Protein AF-A0A933VLS9-F1 (afdb_monomer)

Sequence (208 aa):
MKKFYLNIAGAVLLFAALLNIYAQSGTEGFKVLLWYCDFSAILGATGIFLRRNYIINAVLFTAIPVTIPWIFDFIVVLFGGDSLGFSKWVFGEKNMLIVFSTIFLHSILIPIAFYGTYVLGFSKKSFLFAIIIYGVFLMPITYSLTDRNMNTNCLFNTCGLLQGRTESPLVYLLHYYSRYFLLFCTSFFGVMVLFNYIFKRNLFRGAP

Mean predicted aligned error: 4.69 Å

Foldseek 3Di:
DLLVVLLVLLVLLLVLLVLLCVLCCVPCNPLSCLFLLSVLSPQLSVCSVVLPLLSLLLSQLLLVVQLVLVLVQVVCVVVPHDGLQQCNVLVVDPPVSNVVSVNSSSVSSNVSSLSSCLSSFHDPCSLVVNCCPVVVPSLVVSVVPDDVVVCRVVQQHHGGPRGDDDDDRVVSNVVVSVVSNVSSVVSSVVSVVVCCVPVVDPSPVDDD

Radius of gyration: 17.16 Å; Cα contacts (8 Å, |Δi|>4): 237; chains: 1; bounding box: 42×33×51 Å

pLDDT: mean 90.52, std 10.78, range [37.09, 98.69]

Secondary structure (DSSP, 8-state):
-HHHHHHHHHHHHHHHHHHHHHHHHHHHGGGGGGSHHHHHHHHHHHHHHTT-HHHHHHHHHHHHHHHHHHHHHHHHHHTTPPP-SSSHHHHT-S-HHHHHHHHHHHHHHHHHHHHHHHHH---THHHHHHIIIIIIIIHHHHHHHS-TTT-GGG-SS--GGGTT----HHHHHHHHHHHHHHHHHHHHHHHHHHHHHHH---TTTT--

Structure (mmCIF, N/CA/C/O backbone):
data_AF-A0A933VLS9-F1
#
_entry.id   AF-A0A933VLS9-F1
#
loop_
_atom_site.group_PDB
_atom_site.id
_atom_site.type_symbol
_atom_site.label_atom_id
_atom_site.label_alt_id
_atom_site.label_comp_id
_atom_site.label_asym_id
_atom_site.label_entity_id
_atom_site.label_seq_id
_atom_site.pdbx_PDB_ins_code
_atom_site.Cartn_x
_atom_site.Cartn_y
_atom_site.Cartn_z
_atom_site.occupancy
_atom_site.B_iso_or_equiv
_atom_site.auth_seq_id
_atom_site.auth_comp_id
_atom_site.auth_asym_id
_atom_site.auth_atom_id
_atom_site.pdbx_PDB_model_num
ATOM 1 N N . MET A 1 1 ? -20.862 -12.402 14.632 1.00 76.19 1 MET A N 1
ATOM 2 C CA . MET A 1 1 ? -20.837 -12.186 13.164 1.00 76.19 1 MET A CA 1
ATOM 3 C C . MET A 1 1 ? -19.753 -11.209 12.696 1.00 76.19 1 MET A C 1
ATOM 5 O O . MET A 1 1 ? -18.849 -11.654 12.010 1.00 76.19 1 MET A O 1
ATOM 9 N N . LYS A 1 2 ? -19.736 -9.923 13.093 1.00 84.62 2 LYS A N 1
ATOM 10 C CA . LYS A 1 2 ? -18.737 -8.939 12.587 1.00 84.62 2 LYS A CA 1
ATOM 11 C C . LYS A 1 2 ? -17.258 -9.352 12.751 1.00 84.62 2 LYS A C 1
ATOM 13 O O . LYS A 1 2 ? -16.463 -9.155 11.843 1.00 84.62 2 LYS A O 1
ATOM 18 N N . LYS A 1 3 ? -16.893 -9.977 13.880 1.00 89.38 3 LYS A N 1
ATOM 19 C CA . LYS A 1 3 ? -15.525 -10.484 14.126 1.00 89.38 3 LYS A CA 1
ATOM 20 C C . LYS A 1 3 ? -15.106 -11.598 13.153 1.00 89.38 3 LYS A C 1
ATOM 22 O O . LYS A 1 3 ? -13.941 -11.663 12.782 1.00 89.38 3 LYS A O 1
ATOM 27 N N . PHE A 1 4 ? -16.050 -12.451 12.757 1.00 94.75 4 PHE A N 1
ATOM 28 C CA . PHE A 1 4 ? -15.808 -13.550 11.823 1.00 94.75 4 PHE A CA 1
ATOM 29 C C . PHE A 1 4 ? -15.510 -13.010 10.420 1.00 94.75 4 PHE A C 1
ATOM 31 O O . PHE A 1 4 ? -14.459 -13.311 9.867 1.00 94.75 4 PHE A O 1
ATOM 38 N N . TYR A 1 5 ? -16.351 -12.104 9.911 1.00 96.75 5 TYR A N 1
ATOM 39 C CA . TYR A 1 5 ? -16.124 -11.454 8.615 1.00 96.75 5 TYR A CA 1
ATOM 40 C C . TYR A 1 5 ? -14.833 -10.634 8.570 1.00 96.75 5 TYR A C 1
ATOM 42 O O . TYR A 1 5 ? -14.133 -10.666 7.566 1.00 96.75 5 TYR A O 1
ATOM 50 N N . LEU A 1 6 ? -14.465 -9.956 9.665 1.00 95.69 6 LEU A N 1
ATOM 51 C CA . LEU A 1 6 ? -13.158 -9.301 9.749 1.00 95.69 6 LEU A CA 1
ATOM 52 C C . LEU A 1 6 ? -12.002 -10.299 9.630 1.00 95.69 6 LEU A C 1
ATOM 54 O O . LEU A 1 6 ? -11.032 -10.003 8.950 1.00 95.69 6 LEU A O 1
ATOM 58 N N . ASN A 1 7 ? -12.082 -11.470 10.266 1.00 97.31 7 ASN A N 1
ATOM 59 C CA . ASN A 1 7 ? -11.027 -12.479 10.133 1.00 97.31 7 ASN A CA 1
ATOM 60 C C . ASN A 1 7 ? -10.909 -13.003 8.706 1.00 97.31 7 ASN A C 1
ATOM 62 O O . ASN A 1 7 ? -9.792 -13.128 8.218 1.00 97.31 7 ASN A O 1
ATOM 66 N N . ILE A 1 8 ? -12.038 -13.249 8.036 1.00 98.31 8 ILE A N 1
ATOM 67 C CA . ILE A 1 8 ? -12.033 -13.632 6.621 1.00 98.31 8 ILE A CA 1
ATOM 68 C C . ILE A 1 8 ? -11.386 -12.526 5.788 1.00 98.31 8 ILE A C 1
ATOM 70 O O . ILE A 1 8 ? -10.475 -12.808 5.023 1.00 98.31 8 ILE A O 1
ATOM 74 N N . ALA A 1 9 ? -11.785 -11.267 5.976 1.00 98.25 9 ALA A N 1
ATOM 75 C CA . ALA A 1 9 ? -11.214 -10.146 5.235 1.00 98.25 9 ALA A CA 1
ATOM 76 C C . ALA A 1 9 ? -9.694 -10.016 5.456 1.00 98.25 9 ALA A C 1
ATOM 78 O O . ALA A 1 9 ? -8.945 -9.843 4.501 1.00 98.25 9 ALA A O 1
ATOM 79 N N . GLY A 1 10 ? -9.222 -10.169 6.698 1.00 98.38 10 GLY A N 1
ATOM 80 C CA . GLY A 1 10 ? -7.790 -10.187 7.009 1.00 98.38 10 GLY A CA 1
ATOM 81 C C . GLY A 1 10 ? -7.051 -11.354 6.349 1.00 98.38 10 GLY A C 1
ATOM 82 O O . GLY A 1 10 ? -5.974 -11.154 5.797 1.00 98.38 10 GLY A O 1
ATOM 83 N N . ALA A 1 11 ? -7.643 -12.551 6.350 1.00 98.62 11 ALA A N 1
ATOM 84 C CA . ALA A 1 11 ? -7.066 -13.732 5.711 1.00 98.62 11 ALA A CA 1
ATOM 85 C C . ALA A 1 11 ? -7.000 -13.593 4.185 1.00 98.62 11 ALA A C 1
ATOM 87 O O . ALA A 1 11 ? -5.974 -13.908 3.596 1.00 98.62 11 ALA A O 1
ATOM 88 N N . VAL A 1 12 ? -8.055 -13.068 3.556 1.00 98.69 12 VAL A N 1
ATOM 89 C CA . VAL A 1 12 ? -8.095 -12.803 2.111 1.00 98.69 12 VAL A CA 1
ATOM 90 C C . VAL A 1 12 ? -7.045 -11.762 1.725 1.00 98.69 12 VAL A C 1
ATOM 92 O O . VAL A 1 12 ? -6.325 -11.958 0.750 1.00 98.69 12 VAL A O 1
ATOM 95 N N . LEU A 1 13 ? -6.906 -10.688 2.509 1.00 98.62 13 LEU A N 1
ATOM 96 C CA . LEU A 1 13 ? -5.899 -9.660 2.254 1.00 98.62 13 LEU A CA 1
ATOM 97 C C . LEU A 1 13 ? -4.469 -10.196 2.412 1.00 98.62 13 LEU A C 1
ATOM 99 O O . LEU A 1 13 ? -3.619 -9.919 1.569 1.00 98.62 13 LEU A O 1
ATOM 103 N N . LEU A 1 14 ? -4.212 -10.996 3.454 1.00 98.69 14 LEU A N 1
ATOM 104 C CA . LEU A 1 14 ? -2.914 -11.645 3.646 1.00 98.69 14 LEU A CA 1
ATOM 105 C C . LEU A 1 14 ? -2.611 -12.623 2.510 1.00 98.69 14 LEU A C 1
ATOM 107 O O . LEU A 1 14 ? -1.506 -12.616 1.979 1.00 98.69 14 LEU A O 1
ATOM 111 N N . PHE A 1 15 ? -3.591 -13.437 2.115 1.00 98.62 15 PHE A N 1
ATOM 112 C CA . PHE A 1 15 ? -3.448 -14.371 1.004 1.00 98.62 15 PHE A CA 1
ATOM 113 C C . PHE A 1 15 ? -3.115 -13.646 -0.301 1.00 98.62 15 PHE A C 1
ATOM 115 O O . PHE A 1 15 ? -2.187 -14.054 -0.988 1.00 98.62 15 PHE A O 1
ATOM 122 N N . ALA A 1 16 ? -3.807 -12.549 -0.618 1.00 98.56 16 ALA A N 1
ATOM 123 C CA . ALA A 1 16 ? -3.520 -11.764 -1.816 1.00 98.56 16 ALA A CA 1
ATOM 124 C C . ALA A 1 16 ? -2.093 -11.201 -1.818 1.00 98.56 16 ALA A C 1
ATOM 126 O O . ALA A 1 16 ? -1.417 -11.275 -2.841 1.00 98.56 16 ALA A O 1
ATOM 127 N N . ALA A 1 17 ? -1.621 -10.690 -0.674 1.00 98.19 17 ALA A N 1
ATOM 128 C CA . ALA A 1 17 ? -0.251 -10.204 -0.540 1.00 98.19 17 ALA A CA 1
ATOM 129 C C . ALA A 1 17 ? 0.763 -11.335 -0.751 1.00 98.19 17 ALA A C 1
ATOM 131 O O . ALA A 1 17 ? 1.660 -11.220 -1.577 1.00 98.19 17 ALA A O 1
ATOM 132 N N . LEU A 1 18 ? 0.594 -12.460 -0.049 1.00 98.06 18 LEU A N 1
ATOM 133 C CA . LEU A 1 18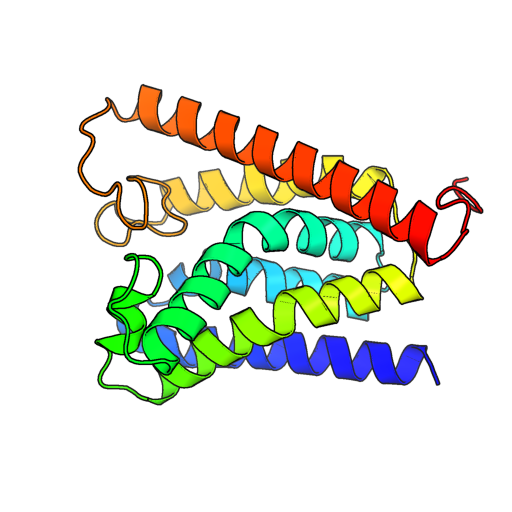 ? 1.500 -13.605 -0.160 1.00 98.06 18 LEU A CA 1
ATOM 134 C C . LEU A 1 18 ? 1.504 -14.205 -1.568 1.00 98.06 18 LEU A C 1
ATOM 136 O O . LEU A 1 18 ? 2.565 -14.577 -2.060 1.00 98.06 18 LEU A O 1
ATOM 140 N N . LEU A 1 19 ? 0.345 -14.266 -2.227 1.00 98.00 19 LEU A N 1
ATOM 141 C CA . LEU A 1 19 ? 0.231 -14.722 -3.608 1.00 98.00 19 LEU A CA 1
ATOM 142 C C . LEU A 1 19 ? 0.991 -13.796 -4.561 1.00 98.00 19 LEU A C 1
ATOM 144 O O . LEU A 1 19 ? 1.717 -14.287 -5.420 1.00 98.00 19 LEU A O 1
ATOM 148 N N . ASN A 1 20 ? 0.852 -12.477 -4.398 1.00 97.31 20 ASN A N 1
ATOM 149 C CA . ASN A 1 20 ? 1.545 -11.507 -5.241 1.00 97.31 20 ASN A CA 1
ATOM 150 C C . ASN A 1 20 ? 3.063 -11.528 -5.022 1.00 97.31 20 ASN A C 1
ATOM 152 O O . ASN A 1 20 ? 3.822 -11.586 -5.988 1.00 97.31 20 ASN A O 1
ATOM 156 N N . ILE A 1 21 ? 3.502 -11.595 -3.763 1.00 96.75 21 ILE A N 1
ATOM 157 C CA . ILE A 1 21 ? 4.915 -11.761 -3.404 1.00 96.75 21 ILE A CA 1
ATOM 158 C C . ILE A 1 21 ? 5.474 -13.048 -4.003 1.00 96.75 21 ILE A C 1
ATOM 160 O O . ILE A 1 21 ? 6.542 -13.026 -4.605 1.00 96.75 21 ILE A O 1
ATOM 164 N N . TYR A 1 22 ? 4.754 -14.163 -3.878 1.00 96.56 22 TYR A N 1
ATOM 165 C CA . TYR A 1 22 ? 5.171 -15.433 -4.458 1.00 96.56 22 TYR A CA 1
ATOM 166 C C . TYR A 1 22 ? 5.304 -15.337 -5.981 1.00 96.56 22 TYR A C 1
ATOM 168 O O . TYR A 1 22 ? 6.353 -15.690 -6.520 1.00 96.56 22 TYR A O 1
ATOM 176 N N . ALA A 1 23 ? 4.288 -14.799 -6.661 1.00 96.19 23 ALA A N 1
ATOM 177 C 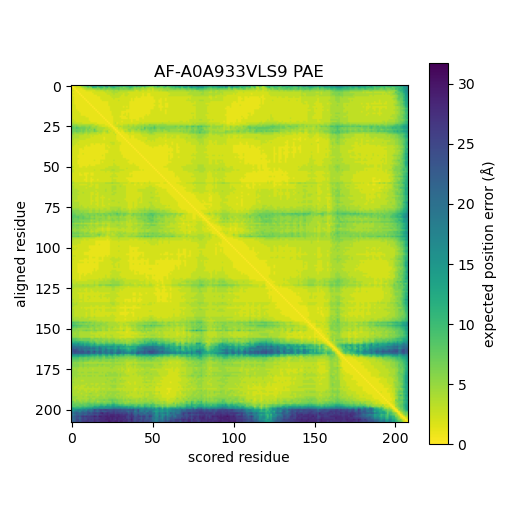CA . ALA A 1 23 ? 4.261 -14.681 -8.115 1.00 96.19 23 ALA A CA 1
ATOM 178 C C . ALA A 1 23 ? 5.425 -13.838 -8.661 1.00 96.19 23 ALA A C 1
ATOM 180 O O . ALA A 1 23 ? 5.990 -14.181 -9.697 1.00 96.19 23 ALA A O 1
ATOM 181 N N . GLN A 1 24 ? 5.802 -12.772 -7.951 1.00 93.94 24 GLN A N 1
ATOM 182 C CA . GLN A 1 24 ? 6.867 -11.850 -8.360 1.00 93.94 24 GLN A CA 1
ATOM 183 C C . GLN A 1 24 ? 8.249 -12.188 -7.776 1.00 93.94 24 GLN A C 1
ATOM 185 O O . GLN A 1 24 ? 9.259 -11.630 -8.199 1.00 93.94 24 GLN A O 1
ATOM 190 N N . SER A 1 25 ? 8.340 -13.127 -6.829 1.00 92.12 25 SER A N 1
ATOM 191 C CA . SER A 1 25 ? 9.610 -13.474 -6.170 1.00 92.12 25 SER A CA 1
ATOM 192 C C . SER A 1 25 ? 10.677 -14.005 -7.133 1.00 92.12 25 SER A C 1
ATOM 194 O O . SER A 1 25 ? 11.866 -13.817 -6.886 1.00 92.12 25 SER A O 1
ATOM 196 N N . GLY A 1 26 ? 10.270 -14.631 -8.242 1.00 88.12 26 GLY A N 1
ATOM 197 C CA . GLY A 1 26 ? 11.190 -15.136 -9.264 1.00 88.12 26 GLY A CA 1
ATOM 198 C C . GLY A 1 26 ? 11.883 -14.043 -10.084 1.00 88.12 26 GLY A C 1
ATOM 199 O O . GLY A 1 26 ? 12.962 -14.291 -10.615 1.00 88.12 26 GLY A O 1
ATOM 200 N N . THR A 1 27 ? 11.293 -12.847 -10.179 1.00 86.50 27 THR A N 1
ATOM 201 C CA . THR A 1 27 ? 11.828 -11.718 -10.960 1.00 86.50 27 THR A CA 1
ATOM 202 C C . THR A 1 27 ? 12.448 -10.645 -10.067 1.00 86.50 27 THR A C 1
ATOM 204 O O . THR A 1 27 ? 13.538 -10.158 -10.347 1.00 86.50 27 THR A O 1
ATOM 207 N N . GLU A 1 28 ? 11.786 -10.316 -8.959 1.00 86.12 28 GLU A N 1
ATOM 208 C CA . GLU A 1 28 ? 12.117 -9.181 -8.084 1.00 86.12 28 GLU A CA 1
ATOM 209 C C . GLU A 1 28 ? 12.735 -9.620 -6.736 1.00 86.12 28 GLU A C 1
ATOM 211 O O . GLU A 1 28 ? 13.194 -8.801 -5.930 1.00 86.12 28 GLU A O 1
ATOM 216 N N . GLY A 1 29 ? 12.759 -10.927 -6.452 1.00 89.94 29 GLY A N 1
ATOM 217 C CA . GLY A 1 29 ? 13.287 -11.479 -5.206 1.00 89.94 29 GLY A CA 1
ATOM 218 C C . GLY A 1 29 ? 12.531 -10.988 -3.967 1.00 89.94 29 GLY A C 1
ATOM 219 O O . GLY A 1 29 ? 11.316 -10.795 -3.972 1.00 89.94 29 GLY A O 1
ATOM 220 N N . PHE A 1 30 ? 13.261 -10.762 -2.871 1.00 90.12 30 PHE A N 1
ATOM 221 C CA . PHE A 1 30 ? 12.671 -10.277 -1.617 1.00 90.12 30 PHE A CA 1
ATOM 222 C C . PHE A 1 30 ? 12.218 -8.809 -1.684 1.00 90.12 30 PHE A C 1
ATOM 224 O O . PHE A 1 30 ? 11.476 -8.360 -0.809 1.00 90.12 30 PHE A O 1
ATOM 231 N N . LYS A 1 31 ? 12.650 -8.049 -2.702 1.00 93.12 31 LYS A N 1
ATOM 232 C CA . LYS A 1 31 ? 12.374 -6.609 -2.814 1.00 93.12 31 LYS A CA 1
ATOM 233 C C . LYS A 1 31 ? 10.887 -6.321 -3.050 1.00 93.12 31 LYS A C 1
ATOM 235 O O . LYS A 1 31 ? 10.439 -5.227 -2.718 1.00 93.12 31 LYS A O 1
ATOM 240 N N . VAL A 1 32 ? 10.101 -7.310 -3.495 1.00 92.56 32 VAL A N 1
ATOM 241 C CA . VAL A 1 32 ? 8.627 -7.219 -3.587 1.00 92.56 32 VAL A CA 1
ATOM 242 C C . VAL A 1 32 ? 7.992 -6.864 -2.241 1.00 92.56 32 VAL A C 1
ATOM 244 O O . VAL A 1 32 ? 7.011 -6.136 -2.191 1.00 92.56 32 VAL A O 1
ATOM 247 N N . LEU A 1 33 ? 8.586 -7.282 -1.118 1.00 95.00 33 LEU A N 1
ATOM 248 C CA . LEU A 1 33 ? 8.090 -6.921 0.218 1.00 95.00 33 LEU A CA 1
ATOM 249 C C . LEU A 1 33 ? 8.146 -5.414 0.505 1.00 95.00 33 LEU A C 1
ATOM 251 O O . LEU A 1 33 ? 7.446 -4.932 1.394 1.00 95.00 33 LEU A O 1
ATOM 255 N N . LEU A 1 34 ? 8.993 -4.678 -0.219 1.00 96.25 34 LEU A N 1
ATOM 256 C CA . LEU A 1 34 ? 9.143 -3.228 -0.098 1.00 96.25 34 LEU A CA 1
ATOM 257 C C . LEU A 1 34 ? 8.161 -2.471 -0.998 1.00 96.25 34 LEU A C 1
ATOM 259 O O . LEU A 1 34 ? 8.066 -1.244 -0.917 1.00 96.25 34 LEU A O 1
ATOM 263 N N . TRP A 1 35 ? 7.412 -3.179 -1.846 1.00 94.81 35 TRP A N 1
ATOM 264 C CA . TRP A 1 35 ? 6.366 -2.566 -2.642 1.00 94.81 35 TRP A CA 1
ATOM 265 C C . TRP A 1 35 ? 5.248 -2.080 -1.734 1.00 94.81 35 TRP A C 1
ATOM 267 O O . TRP A 1 35 ? 4.798 -2.756 -0.807 1.00 94.81 35 TRP A O 1
ATOM 277 N N . TYR A 1 36 ? 4.789 -0.871 -2.024 1.00 95.62 36 TYR A N 1
ATOM 278 C CA . TYR A 1 36 ? 3.836 -0.145 -1.210 1.00 95.62 36 TYR A CA 1
ATOM 279 C C . TYR A 1 36 ? 2.569 -0.962 -0.945 1.00 95.62 36 TYR A C 1
ATOM 281 O O . TYR A 1 36 ? 2.092 -1.028 0.191 1.00 95.62 36 TYR A O 1
ATOM 289 N N . CYS A 1 37 ? 2.023 -1.579 -1.993 1.00 96.31 37 CYS A N 1
ATOM 290 C CA . CYS A 1 37 ? 0.760 -2.307 -1.955 1.00 96.31 37 CYS A CA 1
ATOM 291 C C . CYS A 1 37 ? 0.885 -3.626 -1.184 1.00 96.31 37 CYS A C 1
ATOM 293 O O . CYS A 1 37 ? 0.050 -3.895 -0.319 1.00 96.31 37 CYS A O 1
ATOM 295 N N . ASP A 1 38 ? 1.948 -4.398 -1.421 1.00 97.38 38 ASP A N 1
ATOM 296 C CA . ASP A 1 38 ? 2.235 -5.648 -0.709 1.00 97.38 38 ASP A CA 1
ATOM 297 C C . ASP A 1 38 ? 2.466 -5.406 0.783 1.00 97.38 38 ASP A C 1
ATOM 299 O O . ASP A 1 38 ? 1.813 -6.021 1.634 1.00 97.38 38 ASP A O 1
ATOM 303 N N . PHE A 1 39 ? 3.317 -4.430 1.112 1.00 98.06 39 PHE A N 1
ATOM 304 C CA . PHE A 1 39 ? 3.559 -4.018 2.490 1.00 98.06 39 PHE A CA 1
ATOM 305 C C . PHE A 1 39 ? 2.264 -3.557 3.173 1.00 98.06 39 PHE A C 1
ATOM 307 O O . PHE A 1 39 ? 1.958 -3.965 4.296 1.00 98.06 39 PHE A O 1
ATOM 314 N N . SER A 1 40 ? 1.460 -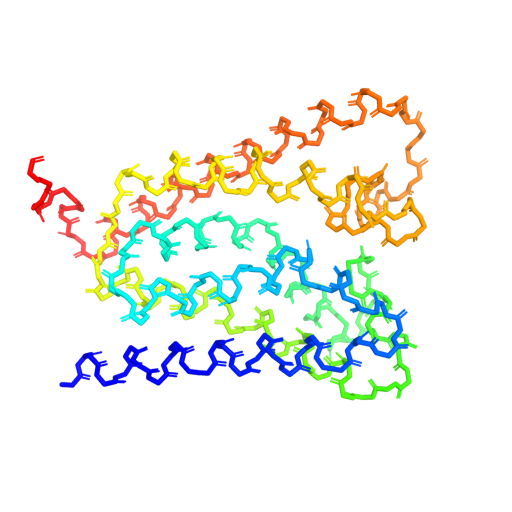2.744 2.481 1.00 98.25 40 SER A N 1
ATOM 315 C CA . SER A 1 40 ? 0.179 -2.251 2.997 1.00 98.25 40 SER A CA 1
ATOM 316 C C . SER A 1 40 ? -0.836 -3.364 3.224 1.00 98.25 40 SER A C 1
ATOM 318 O O . SER A 1 40 ? -1.583 -3.310 4.199 1.00 98.25 40 SER A O 1
ATOM 320 N N . ALA A 1 41 ? -0.868 -4.386 2.372 1.00 98.44 41 ALA A N 1
ATOM 321 C CA . ALA A 1 41 ? -1.764 -5.519 2.540 1.00 98.44 41 ALA A CA 1
ATOM 322 C C . ALA A 1 41 ? -1.357 -6.407 3.725 1.00 98.44 41 ALA A C 1
ATOM 324 O O . ALA A 1 41 ? -2.214 -6.752 4.541 1.00 98.44 41 ALA A O 1
ATOM 325 N N . ILE A 1 42 ? -0.060 -6.688 3.904 1.00 98.56 42 ILE A N 1
ATOM 326 C CA . ILE A 1 42 ? 0.453 -7.399 5.090 1.00 98.56 42 ILE A CA 1
ATOM 327 C C . ILE A 1 42 ? 0.139 -6.611 6.367 1.00 98.56 42 ILE A C 1
ATOM 329 O O . ILE A 1 42 ? -0.389 -7.158 7.343 1.00 98.56 42 ILE A O 1
ATOM 333 N N . LEU A 1 43 ? 0.430 -5.309 6.365 1.00 98.44 43 LEU A N 1
ATOM 334 C CA . LEU A 1 43 ? 0.181 -4.432 7.502 1.00 98.44 43 LEU A CA 1
ATOM 335 C C . LEU A 1 43 ? -1.322 -4.304 7.796 1.00 98.44 43 LEU A C 1
ATOM 337 O O . LEU A 1 43 ? -1.733 -4.344 8.956 1.00 98.44 43 LEU A O 1
ATOM 341 N N . GLY A 1 44 ? -2.152 -4.217 6.757 1.00 98.56 44 GLY A N 1
ATOM 342 C CA . GLY A 1 44 ? -3.609 -4.173 6.850 1.00 98.56 44 GLY A CA 1
ATOM 343 C C . GLY A 1 44 ? -4.186 -5.455 7.437 1.00 98.56 44 GLY A C 1
ATOM 344 O O . GLY A 1 44 ? -4.976 -5.392 8.381 1.00 98.56 44 GLY A O 1
ATOM 345 N N . ALA A 1 45 ? -3.740 -6.618 6.956 1.00 98.69 45 ALA A N 1
ATOM 346 C CA . ALA A 1 45 ? -4.122 -7.912 7.510 1.00 98.69 45 ALA A CA 1
ATOM 347 C C . ALA A 1 45 ? -3.712 -8.032 8.986 1.00 98.69 45 ALA A C 1
ATOM 349 O O . ALA A 1 45 ? -4.524 -8.413 9.830 1.00 98.69 45 ALA A O 1
ATOM 350 N N . THR A 1 46 ? -2.493 -7.604 9.324 1.00 98.56 46 THR A N 1
ATOM 351 C CA . THR A 1 46 ? -1.995 -7.558 10.708 1.00 98.56 46 THR A CA 1
ATOM 352 C C . THR A 1 46 ? -2.863 -6.653 11.585 1.00 98.56 46 THR A C 1
ATOM 354 O O . THR A 1 46 ? -3.305 -7.056 12.662 1.00 98.56 46 THR A O 1
ATOM 357 N N . GLY A 1 47 ? -3.184 -5.446 11.111 1.00 98.25 47 GLY A N 1
ATOM 358 C CA . GLY A 1 47 ? -4.082 -4.515 11.791 1.00 98.25 47 GLY A CA 1
ATOM 359 C C . GLY A 1 47 ? -5.472 -5.108 12.027 1.00 98.25 47 GLY A C 1
ATOM 360 O O . GLY A 1 47 ? -6.040 -4.937 13.110 1.00 98.25 47 GLY A O 1
ATOM 361 N N . ILE A 1 48 ? -5.997 -5.860 11.056 1.00 98.38 48 ILE A N 1
ATOM 362 C CA . ILE A 1 48 ? -7.269 -6.577 11.167 1.00 98.38 48 ILE A CA 1
ATOM 363 C C . ILE A 1 48 ? -7.188 -7.679 12.224 1.00 98.38 48 ILE A C 1
ATOM 365 O O . ILE A 1 48 ? -8.053 -7.711 13.103 1.00 98.38 48 ILE A O 1
ATOM 369 N N . PHE A 1 49 ? -6.183 -8.556 12.193 1.00 98.44 49 PHE A N 1
ATOM 370 C CA . PHE A 1 49 ? -6.058 -9.651 13.164 1.00 98.44 49 PHE A CA 1
ATOM 371 C C . PHE A 1 49 ? -5.853 -9.140 14.592 1.00 98.44 49 PHE A C 1
ATOM 373 O O . PHE A 1 49 ? -6.509 -9.619 15.516 1.00 98.44 49 PHE A O 1
ATOM 380 N N . LEU A 1 50 ? -5.043 -8.092 14.762 1.00 98.00 50 LEU A N 1
ATOM 381 C CA . LEU A 1 50 ? -4.785 -7.457 16.057 1.00 98.00 50 LEU A CA 1
ATOM 382 C C . LEU A 1 50 ? -5.878 -6.469 16.494 1.00 98.00 50 LEU A C 1
ATOM 384 O O . LEU A 1 50 ? -5.785 -5.887 17.576 1.00 98.00 50 LEU A O 1
ATOM 388 N N . ARG A 1 51 ? -6.904 -6.246 15.662 1.00 97.00 51 ARG A N 1
ATOM 389 C CA . ARG A 1 51 ? -7.998 -5.288 15.905 1.00 97.00 51 ARG A CA 1
ATOM 390 C C . ARG A 1 51 ? -7.505 -3.863 16.186 1.00 97.00 51 ARG A C 1
ATOM 392 O O . ARG A 1 51 ? -8.096 -3.134 16.983 1.00 97.00 51 ARG A O 1
ATOM 399 N N . ARG A 1 52 ? -6.421 -3.444 15.531 1.00 97.62 52 ARG A N 1
ATOM 400 C CA . ARG A 1 52 ? -5.831 -2.108 15.684 1.00 97.62 52 ARG A CA 1
ATOM 401 C C . ARG A 1 52 ? -6.354 -1.178 14.596 1.00 97.62 52 ARG A C 1
ATOM 403 O O . ARG A 1 52 ? -5.817 -1.137 13.493 1.00 97.62 52 ARG A O 1
ATOM 410 N N . ASN A 1 53 ? -7.393 -0.408 14.925 1.00 95.62 53 ASN A N 1
ATOM 411 C CA . ASN A 1 53 ? -8.025 0.530 13.991 1.00 95.62 53 ASN A CA 1
ATOM 412 C C . ASN A 1 53 ? -7.025 1.510 13.360 1.00 95.62 53 ASN A C 1
ATOM 414 O O . ASN A 1 53 ? -7.053 1.687 12.151 1.00 95.62 53 ASN A O 1
ATOM 418 N N . TYR A 1 54 ? -6.084 2.061 14.132 1.00 96.88 54 TYR A N 1
ATOM 419 C CA . TYR A 1 54 ? -5.110 3.028 13.623 1.00 96.88 54 TYR A CA 1
ATOM 420 C C . TYR A 1 54 ? -4.211 2.469 12.510 1.00 96.88 54 TYR A C 1
ATOM 422 O O . TYR A 1 54 ? -3.851 3.227 11.617 1.00 96.88 54 TYR A O 1
ATOM 430 N N . ILE A 1 55 ? -3.895 1.167 12.529 1.00 98.31 55 ILE A N 1
ATOM 431 C CA . ILE A 1 55 ? -3.111 0.502 11.475 1.00 98.31 55 ILE A CA 1
ATOM 432 C C . ILE A 1 55 ? -3.948 0.391 10.198 1.00 98.31 55 ILE A C 1
ATOM 434 O O . ILE A 1 55 ? -3.496 0.752 9.119 1.00 98.31 55 ILE A O 1
ATOM 438 N N . ILE A 1 56 ? -5.196 -0.060 10.328 1.00 98.06 56 ILE A N 1
ATOM 439 C CA . ILE A 1 56 ? -6.107 -0.239 9.189 1.00 98.06 56 ILE A CA 1
ATOM 440 C C . ILE A 1 56 ? -6.463 1.111 8.561 1.00 98.06 56 ILE A C 1
ATOM 442 O O . ILE A 1 56 ? -6.487 1.240 7.342 1.00 98.06 56 ILE A O 1
ATOM 446 N N . ASN A 1 57 ? -6.726 2.124 9.390 1.00 96.94 57 ASN A N 1
ATOM 447 C CA . ASN A 1 57 ? -6.993 3.478 8.922 1.00 96.94 57 ASN A CA 1
ATOM 448 C C . ASN A 1 57 ? -5.776 4.030 8.170 1.00 96.94 57 ASN A C 1
ATOM 450 O O . ASN A 1 57 ? -5.967 4.596 7.100 1.00 96.94 57 ASN A O 1
ATOM 454 N N . ALA A 1 58 ? -4.561 3.831 8.707 1.00 97.81 58 ALA A N 1
ATOM 455 C CA . ALA A 1 58 ? -3.315 4.213 8.047 1.00 97.81 58 ALA A CA 1
ATOM 456 C C . ALA A 1 58 ? -3.222 3.596 6.655 1.00 97.81 58 ALA A C 1
ATOM 458 O O . ALA A 1 58 ? -3.138 4.336 5.686 1.00 97.81 58 ALA A O 1
ATOM 459 N N . VAL A 1 59 ? -3.369 2.272 6.558 1.00 98.25 59 VAL A N 1
ATOM 460 C CA . VAL A 1 59 ? -3.400 1.555 5.276 1.00 98.25 59 VAL A CA 1
ATOM 461 C C . VAL A 1 59 ? -4.457 2.131 4.333 1.00 98.25 59 VAL A C 1
ATOM 463 O O . VAL A 1 59 ? -4.170 2.342 3.164 1.00 98.25 59 VAL A O 1
ATOM 466 N N . LEU A 1 60 ? -5.672 2.415 4.813 1.00 97.56 60 LEU A N 1
ATOM 467 C CA . LEU A 1 60 ? -6.754 2.913 3.963 1.00 97.56 60 LEU A CA 1
ATOM 468 C C . LEU A 1 60 ? -6.408 4.248 3.293 1.00 97.56 60 LEU A C 1
ATOM 470 O O . LEU A 1 60 ? -6.475 4.346 2.069 1.00 97.56 60 LEU A O 1
ATOM 474 N N . PHE A 1 61 ? -6.073 5.286 4.067 1.00 95.00 61 PHE A N 1
ATOM 475 C CA . PHE A 1 61 ? -5.879 6.615 3.473 1.00 95.00 61 PHE A CA 1
ATOM 476 C C . PHE A 1 61 ? -4.570 6.739 2.703 1.00 95.00 61 PHE A C 1
ATOM 478 O O . PHE A 1 61 ? -4.420 7.650 1.896 1.00 95.00 61 PHE A O 1
ATOM 485 N N . THR A 1 62 ? -3.613 5.848 2.922 1.00 96.06 62 THR A N 1
ATOM 486 C CA . THR A 1 62 ? -2.400 5.852 2.122 1.00 96.06 62 THR A CA 1
ATOM 487 C C . THR A 1 62 ? -2.505 4.959 0.885 1.00 96.06 62 THR A C 1
ATOM 489 O O . THR A 1 62 ? -1.938 5.290 -0.155 1.00 96.06 62 THR A O 1
ATOM 492 N N . ALA A 1 63 ? -3.295 3.881 0.938 1.00 96.00 63 ALA A N 1
ATOM 493 C CA . ALA A 1 63 ? -3.587 3.042 -0.220 1.00 96.00 63 ALA A CA 1
ATOM 494 C C . ALA A 1 63 ? -4.457 3.759 -1.255 1.00 96.00 63 ALA A C 1
ATOM 496 O O . ALA A 1 63 ? -4.268 3.515 -2.438 1.00 96.00 63 ALA A O 1
ATOM 497 N N . ILE A 1 64 ? -5.375 4.647 -0.858 1.00 95.69 64 ILE A N 1
ATOM 498 C CA . ILE A 1 64 ? -6.226 5.419 -1.787 1.00 95.69 64 ILE A CA 1
ATOM 499 C C . ILE A 1 64 ? -5.404 6.133 -2.877 1.00 95.69 64 ILE A C 1
ATOM 501 O O . ILE A 1 64 ? -5.582 5.798 -4.049 1.00 95.69 64 ILE A O 1
ATOM 505 N N . PRO A 1 65 ? -4.482 7.060 -2.552 1.00 93.38 65 PRO A N 1
ATOM 506 C CA . PRO A 1 65 ? -3.744 7.797 -3.576 1.00 93.38 65 PRO A CA 1
ATOM 507 C C . PRO A 1 65 ? -2.780 6.921 -4.385 1.00 93.38 65 PRO A C 1
ATOM 509 O O . PRO A 1 65 ? -2.450 7.280 -5.510 1.00 93.38 65 PRO A O 1
ATOM 512 N N . VAL A 1 66 ? -2.338 5.782 -3.839 1.00 92.12 66 VAL A N 1
ATOM 513 C CA . VAL A 1 66 ? -1.395 4.880 -4.520 1.00 92.12 66 VAL A CA 1
ATOM 514 C C . VAL A 1 66 ? -2.111 3.864 -5.411 1.00 92.12 66 VAL A C 1
ATOM 516 O O . VAL A 1 66 ? -1.672 3.621 -6.525 1.00 92.12 66 VAL A O 1
ATOM 519 N N . THR A 1 67 ? -3.223 3.290 -4.957 1.00 94.12 67 THR A N 1
ATOM 520 C CA . THR A 1 67 ? -3.899 2.145 -5.598 1.00 94.12 67 THR A CA 1
ATOM 521 C C . THR A 1 67 ? -4.946 2.598 -6.616 1.00 94.12 67 THR A C 1
ATOM 523 O O . THR A 1 67 ? -5.152 1.917 -7.615 1.00 94.12 67 THR A O 1
ATOM 526 N N . ILE A 1 68 ? -5.599 3.752 -6.413 1.00 94.50 68 ILE A N 1
ATOM 527 C CA . ILE A 1 68 ? -6.608 4.259 -7.362 1.00 94.50 68 ILE A CA 1
ATOM 528 C C . ILE A 1 68 ? -6.035 4.464 -8.774 1.00 94.50 68 ILE A C 1
ATOM 530 O O . ILE A 1 68 ? -6.692 4.017 -9.714 1.00 94.50 68 ILE A O 1
ATOM 534 N N . PRO A 1 69 ? -4.837 5.061 -8.967 1.00 92.62 69 PRO A N 1
ATOM 535 C CA . PRO A 1 69 ? -4.238 5.170 -10.297 1.00 92.62 69 PRO A CA 1
ATOM 536 C C . PRO A 1 69 ? -4.081 3.819 -11.004 1.00 92.62 69 PRO A C 1
ATOM 538 O O . PRO A 1 69 ? -4.368 3.725 -12.192 1.00 92.62 69 PRO A O 1
ATOM 541 N N . TRP A 1 70 ? -3.702 2.766 -10.273 1.00 94.12 70 TRP A N 1
ATOM 542 C CA . TRP A 1 70 ? -3.596 1.411 -10.820 1.00 94.12 70 TRP A CA 1
ATOM 543 C C . TRP A 1 70 ? -4.951 0.832 -11.204 1.00 94.12 70 TRP A C 1
ATOM 545 O O . TRP A 1 70 ? -5.096 0.326 -12.307 1.00 94.12 70 TRP A O 1
ATOM 555 N N . ILE A 1 71 ? -5.951 0.932 -10.321 1.00 95.12 71 ILE A N 1
ATOM 556 C CA . ILE A 1 71 ? -7.308 0.439 -10.602 1.00 95.12 71 ILE A CA 1
ATOM 557 C C . ILE A 1 71 ? -7.883 1.140 -11.834 1.00 95.12 71 ILE A C 1
ATOM 559 O O . ILE A 1 71 ? -8.467 0.487 -12.695 1.00 95.12 71 ILE A O 1
ATOM 563 N N . PHE A 1 72 ? -7.707 2.458 -11.932 1.00 95.00 72 PHE A N 1
ATOM 564 C CA . PHE A 1 72 ? -8.168 3.219 -13.087 1.00 95.00 72 PHE A CA 1
ATOM 565 C C . PHE A 1 72 ? -7.458 2.780 -14.370 1.00 95.00 72 PHE A C 1
ATOM 567 O O . PHE A 1 72 ? -8.113 2.560 -15.382 1.00 95.00 72 PHE A O 1
ATOM 574 N N . ASP A 1 73 ? -6.142 2.580 -14.314 1.00 94.19 73 ASP A N 1
ATOM 575 C CA . ASP A 1 73 ? -5.367 2.102 -15.457 1.00 94.19 73 ASP A CA 1
ATOM 576 C C . ASP A 1 73 ? -5.771 0.674 -15.880 1.00 94.19 73 ASP A C 1
ATOM 578 O O . ASP A 1 73 ? -5.962 0.411 -17.065 1.00 94.19 73 ASP A O 1
ATOM 582 N N . PHE A 1 74 ? -6.031 -0.229 -14.925 1.00 94.81 74 PHE A N 1
ATOM 583 C CA . PHE A 1 74 ? -6.584 -1.555 -15.222 1.00 94.81 74 PHE A CA 1
ATOM 584 C C . PHE A 1 74 ? -7.925 -1.463 -15.945 1.00 94.81 74 PHE A C 1
ATOM 586 O O . PHE A 1 74 ? -8.143 -2.178 -16.917 1.00 94.81 74 PHE A O 1
ATOM 593 N N . ILE A 1 75 ? -8.821 -0.585 -15.483 1.00 94.88 75 ILE A N 1
ATOM 594 C CA . ILE A 1 75 ? -10.121 -0.361 -16.120 1.00 94.88 75 ILE A CA 1
ATOM 595 C C . ILE A 1 75 ? -9.915 0.115 -17.561 1.00 94.88 75 ILE A C 1
ATOM 597 O O . ILE A 1 75 ? -10.490 -0.477 -18.468 1.00 94.88 75 ILE A O 1
ATOM 601 N N . VAL A 1 76 ? -9.068 1.123 -17.791 1.00 94.50 76 VAL A N 1
ATOM 602 C CA . VAL A 1 76 ? -8.786 1.636 -19.143 1.00 94.50 76 VAL A CA 1
ATOM 603 C C . VAL A 1 76 ? -8.334 0.512 -20.078 1.00 94.50 76 VAL A C 1
ATOM 605 O O . VAL A 1 76 ? -8.911 0.358 -21.154 1.00 94.50 76 VAL A O 1
ATOM 608 N N . VAL A 1 77 ? -7.380 -0.317 -19.646 1.00 92.94 77 VAL A N 1
ATOM 609 C CA . VAL A 1 77 ? -6.876 -1.436 -20.456 1.00 92.94 77 VAL A CA 1
ATOM 610 C C . VAL A 1 77 ? -7.946 -2.506 -20.693 1.00 92.94 77 VAL A C 1
ATOM 612 O O . VAL A 1 77 ? -8.094 -2.995 -21.811 1.00 92.94 77 VAL A O 1
ATOM 615 N N . LEU A 1 78 ? -8.749 -2.845 -19.679 1.00 90.31 78 LEU A N 1
ATOM 616 C CA . LEU A 1 78 ? -9.831 -3.830 -19.807 1.00 90.31 78 LEU A CA 1
ATOM 617 C C . LEU A 1 78 ? -10.937 -3.391 -20.780 1.00 90.31 78 LEU A C 1
ATOM 619 O O . LEU A 1 78 ? -11.576 -4.243 -21.393 1.00 90.31 78 LEU A O 1
ATOM 623 N N . PHE A 1 79 ? -11.148 -2.084 -20.947 1.00 94.62 79 PHE A N 1
ATOM 624 C CA . PHE A 1 79 ? -12.076 -1.520 -21.934 1.00 94.62 79 PHE A CA 1
ATOM 625 C C . PHE A 1 79 ? -11.422 -1.249 -23.303 1.00 94.62 79 PHE A C 1
ATOM 627 O O . PHE A 1 79 ? -12.027 -0.596 -24.153 1.00 94.62 79 PHE A O 1
ATOM 634 N N . GLY A 1 80 ? -10.215 -1.773 -23.541 1.00 92.25 80 GLY A N 1
ATOM 635 C CA . GLY A 1 80 ? -9.522 -1.699 -24.830 1.00 92.25 80 GLY A CA 1
ATOM 636 C C . GLY A 1 80 ? -8.738 -0.407 -25.069 1.00 92.25 80 GLY A C 1
ATOM 637 O O . GLY A 1 80 ? -8.329 -0.158 -26.200 1.00 92.25 80 GLY A O 1
ATOM 638 N N . GLY A 1 81 ? -8.541 0.420 -24.040 1.00 92.31 81 GLY A N 1
ATOM 639 C CA . GLY A 1 81 ? -7.658 1.584 -24.099 1.00 92.31 81 GLY A CA 1
ATOM 640 C C . GLY A 1 81 ? -6.188 1.231 -23.851 1.00 92.31 81 GLY A C 1
ATOM 641 O O . GLY A 1 81 ? -5.859 0.161 -23.341 1.00 92.31 81 GLY A O 1
ATOM 642 N N . ASP A 1 82 ? -5.294 2.166 -24.169 1.00 90.19 82 ASP A N 1
ATOM 643 C CA . ASP A 1 82 ? -3.872 2.045 -23.840 1.00 90.19 82 ASP A CA 1
ATOM 644 C C . ASP A 1 82 ? -3.607 2.339 -22.359 1.00 90.19 82 ASP A C 1
ATOM 646 O O . ASP A 1 82 ? -4.238 3.209 -21.754 1.00 90.19 82 ASP A O 1
ATOM 650 N N . SER A 1 83 ? -2.612 1.658 -21.780 1.00 89.12 83 SER A N 1
ATOM 651 C CA . SER A 1 83 ? -2.197 1.929 -20.402 1.00 89.12 83 SER A CA 1
ATOM 652 C C . SER A 1 83 ? -1.666 3.359 -20.240 1.00 89.12 83 SER A C 1
ATOM 654 O O . SER A 1 83 ? -0.802 3.822 -20.985 1.00 89.12 83 SER A O 1
ATOM 656 N N . LEU A 1 84 ? -2.089 4.007 -19.159 1.00 88.38 84 LEU A N 1
ATOM 657 C CA . LEU A 1 84 ? -1.612 5.295 -18.652 1.00 88.38 84 LEU A CA 1
ATOM 658 C C . LEU A 1 84 ? -0.209 5.210 -18.019 1.00 88.38 84 LEU A C 1
ATOM 660 O O . LEU A 1 84 ? 0.292 6.186 -17.456 1.00 88.38 84 LEU A O 1
ATOM 664 N N . GLY A 1 85 ? 0.431 4.041 -18.086 1.00 86.12 85 GLY A N 1
ATOM 665 C CA . GLY A 1 85 ? 1.811 3.805 -17.675 1.00 86.12 85 GLY A CA 1
ATOM 666 C C . GLY A 1 85 ? 1.991 3.300 -16.242 1.00 86.12 85 GLY A C 1
ATOM 667 O O . GLY A 1 85 ? 3.124 3.015 -15.866 1.00 86.12 85 GLY A O 1
ATOM 668 N N . PHE A 1 86 ? 0.929 3.163 -15.440 1.00 86.62 86 PHE A N 1
ATOM 669 C CA . PHE A 1 86 ? 1.033 2.618 -14.076 1.00 86.62 86 PHE A CA 1
ATOM 670 C C . PHE A 1 86 ? 1.096 1.088 -14.088 1.00 86.62 86 PHE A C 1
ATOM 672 O O . PHE A 1 86 ? 1.920 0.486 -13.408 1.00 86.62 86 PHE A O 1
ATOM 679 N N . SER A 1 87 ? 0.264 0.476 -14.925 1.00 90.06 87 SER A N 1
ATOM 680 C CA . SER A 1 87 ? 0.091 -0.969 -15.079 1.00 90.06 87 SER A CA 1
ATOM 681 C C . SER A 1 87 ? 0.664 -1.519 -16.386 1.00 90.06 87 SER A C 1
ATOM 683 O O . SER A 1 87 ? 0.521 -2.706 -16.669 1.00 90.06 87 SER A O 1
ATOM 685 N N . LYS A 1 88 ? 1.340 -0.684 -17.188 1.00 88.06 88 LYS A N 1
ATOM 686 C CA . LYS A 1 88 ? 1.849 -1.063 -18.517 1.00 88.06 88 LYS A CA 1
ATOM 687 C C . LYS A 1 88 ? 2.695 -2.336 -18.492 1.00 88.06 88 LYS A C 1
ATOM 689 O O . LYS A 1 88 ? 2.555 -3.176 -19.373 1.00 88.06 88 LYS A O 1
ATOM 694 N N . TRP A 1 89 ? 3.563 -2.481 -17.491 1.00 87.44 89 TRP A N 1
ATOM 695 C CA . TRP A 1 89 ? 4.403 -3.672 -17.351 1.00 87.44 89 TRP A CA 1
ATOM 696 C C . TRP A 1 89 ? 3.586 -4.915 -16.966 1.00 87.44 89 TRP A C 1
ATOM 698 O O . TRP A 1 89 ? 3.899 -5.996 -17.445 1.00 87.44 89 TRP A O 1
ATOM 708 N N . VAL A 1 90 ? 2.505 -4.761 -16.189 1.00 90.62 90 VAL A N 1
ATOM 709 C CA . VAL A 1 90 ? 1.620 -5.871 -15.796 1.00 90.62 90 VAL A CA 1
ATOM 710 C C . VAL A 1 90 ? 0.969 -6.483 -17.025 1.00 90.62 90 VAL A C 1
ATOM 712 O O . VAL A 1 90 ? 1.023 -7.688 -17.210 1.00 90.62 90 VAL A O 1
ATOM 715 N N . PHE A 1 91 ? 0.387 -5.670 -17.905 1.00 88.81 91 PHE A N 1
ATOM 716 C CA . PHE A 1 91 ? -0.273 -6.187 -19.109 1.00 88.81 91 PHE A CA 1
ATOM 717 C C . PHE A 1 91 ? 0.701 -6.619 -20.215 1.00 88.81 91 PHE A C 1
ATOM 719 O O . PHE A 1 91 ? 0.285 -7.261 -21.175 1.00 88.81 91 PHE A O 1
ATOM 726 N N . GLY A 1 92 ? 1.989 -6.287 -20.082 1.00 88.88 92 GLY A N 1
ATOM 727 C CA . GLY A 1 92 ? 3.061 -6.830 -20.919 1.00 88.88 92 GLY A CA 1
ATOM 728 C C . GLY A 1 92 ? 3.639 -8.156 -20.408 1.00 88.88 92 GLY A C 1
ATOM 729 O O . GLY A 1 92 ? 4.449 -8.768 -21.105 1.00 88.88 92 GLY A O 1
ATOM 730 N N . GLU A 1 93 ? 3.252 -8.594 -19.207 1.00 91.75 93 GLU A N 1
ATOM 731 C CA . GLU A 1 93 ? 3.776 -9.797 -18.569 1.00 91.75 93 GLU A CA 1
ATOM 732 C C . GLU A 1 93 ? 3.194 -11.066 -19.207 1.00 91.75 93 GLU A C 1
ATOM 734 O O . GLU A 1 93 ? 1.991 -11.178 -19.444 1.00 91.75 93 GLU A O 1
ATOM 739 N N . LYS A 1 94 ? 4.050 -12.059 -19.471 1.00 92.12 94 LYS A N 1
ATOM 740 C CA . LYS A 1 94 ? 3.623 -13.351 -20.035 1.00 92.12 94 LYS A CA 1
ATOM 741 C C . LYS A 1 94 ? 3.090 -14.283 -18.953 1.00 92.12 94 LYS A C 1
ATOM 743 O O . LYS A 1 94 ? 2.279 -15.166 -19.234 1.00 92.12 94 LYS A O 1
ATOM 748 N N . ASN A 1 95 ? 3.565 -14.120 -17.721 1.00 93.81 95 ASN A N 1
ATOM 749 C CA . ASN A 1 95 ? 3.110 -14.918 -16.598 1.00 93.81 95 ASN A CA 1
ATOM 750 C C . ASN A 1 95 ? 1.756 -14.413 -16.068 1.00 93.81 95 ASN A C 1
ATOM 752 O O . ASN A 1 95 ? 1.684 -13.486 -15.262 1.00 93.81 95 ASN A O 1
ATOM 756 N N . MET A 1 96 ? 0.677 -15.096 -16.460 1.00 95.12 96 MET A N 1
ATOM 757 C CA . MET A 1 96 ? -0.692 -14.769 -16.040 1.00 95.12 96 MET A CA 1
ATOM 758 C C . MET A 1 96 ? -0.897 -14.776 -14.520 1.00 95.12 96 MET A C 1
ATOM 760 O O . MET A 1 96 ? -1.805 -14.101 -14.034 1.00 95.12 96 MET A O 1
ATOM 764 N N . LEU A 1 97 ? -0.066 -15.498 -13.756 1.00 96.00 97 LEU A N 1
ATOM 765 C CA . LEU A 1 97 ? -0.139 -15.472 -12.297 1.00 96.00 97 LEU A CA 1
ATOM 766 C C . LEU A 1 97 ? 0.241 -14.095 -11.742 1.00 96.00 97 LEU A C 1
ATOM 768 O O . LEU A 1 97 ? -0.449 -13.619 -10.847 1.00 96.00 97 LEU A O 1
ATOM 772 N N . ILE A 1 98 ? 1.272 -13.446 -12.300 1.00 95.44 98 ILE A N 1
ATOM 773 C CA . ILE A 1 98 ? 1.699 -12.091 -11.908 1.00 95.44 98 ILE A CA 1
ATOM 774 C C . ILE A 1 98 ? 0.598 -11.079 -12.232 1.00 95.44 98 ILE A C 1
ATOM 776 O O . ILE A 1 98 ? 0.259 -10.235 -11.399 1.00 95.44 98 ILE A O 1
ATOM 780 N N . VAL A 1 99 ? -0.004 -11.195 -13.421 1.00 95.06 99 VAL A N 1
ATOM 781 C CA . VAL A 1 99 ? -1.121 -10.340 -13.850 1.00 95.06 99 VAL A CA 1
ATOM 782 C C . VAL A 1 99 ? -2.292 -10.467 -12.880 1.00 95.06 99 VAL A C 1
ATOM 784 O O . VAL A 1 99 ? -2.759 -9.474 -12.315 1.00 95.06 99 VAL A O 1
ATOM 787 N N . PHE A 1 100 ? -2.738 -11.701 -12.639 1.00 96.44 100 PHE A N 1
ATOM 788 C CA . PHE A 1 100 ? -3.861 -11.986 -11.756 1.00 96.44 100 PHE A CA 1
ATOM 789 C C . PHE A 1 100 ? -3.591 -11.543 -10.316 1.00 96.44 100 PHE A C 1
ATOM 791 O O . PHE A 1 100 ? -4.425 -10.849 -9.737 1.00 96.44 100 PHE A O 1
ATOM 798 N N . SER A 1 101 ? -2.444 -11.909 -9.733 1.00 97.31 101 SER A N 1
ATOM 799 C CA . SER A 1 101 ? -2.126 -11.585 -8.338 1.00 97.31 101 SER A CA 1
ATOM 800 C C . SER A 1 101 ? -2.049 -10.078 -8.110 1.00 97.31 101 SER A C 1
ATOM 802 O O . SER A 1 101 ? -2.569 -9.584 -7.107 1.00 97.31 101 SER A O 1
ATOM 804 N N . THR A 1 102 ? -1.476 -9.344 -9.069 1.00 96.00 102 THR A N 1
ATOM 805 C CA . THR A 1 102 ? -1.360 -7.885 -9.009 1.00 96.00 102 THR A CA 1
ATOM 806 C C . THR A 1 102 ? -2.738 -7.232 -9.058 1.00 96.00 102 THR A C 1
ATOM 808 O O . THR A 1 102 ? -3.070 -6.438 -8.173 1.00 96.00 102 THR A O 1
ATOM 811 N N . ILE A 1 103 ? -3.579 -7.592 -10.036 1.00 96.25 103 ILE A N 1
ATOM 812 C CA . ILE A 1 103 ? -4.942 -7.049 -10.157 1.00 96.25 103 ILE A CA 1
ATOM 813 C C . ILE A 1 103 ? -5.773 -7.404 -8.921 1.00 96.25 103 ILE A C 1
ATOM 815 O O . ILE A 1 103 ? -6.46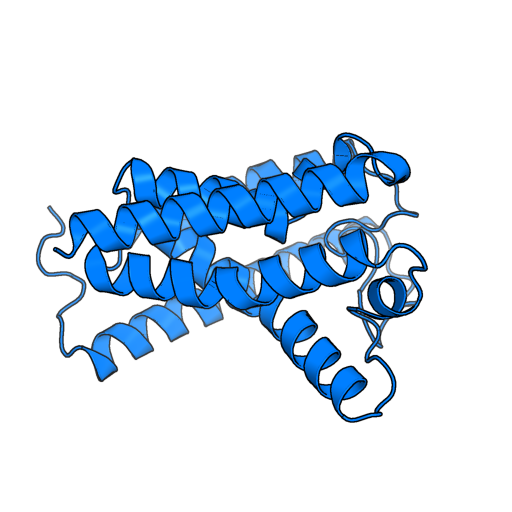5 -6.541 -8.370 1.00 96.25 103 ILE A O 1
ATOM 819 N N . PHE A 1 104 ? -5.686 -8.652 -8.455 1.00 97.81 104 PHE A N 1
ATOM 820 C CA . PHE A 1 104 ? -6.432 -9.135 -7.299 1.00 97.81 104 PHE A CA 1
ATOM 821 C C . PHE A 1 104 ? -6.096 -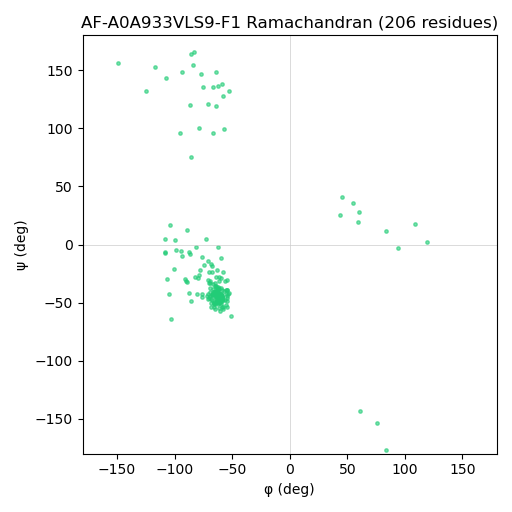8.329 -6.042 1.00 97.81 104 PHE A C 1
ATOM 823 O O . PHE A 1 104 ? -7.007 -7.786 -5.416 1.00 97.81 104 PHE A O 1
ATOM 830 N N . LEU A 1 105 ? -4.807 -8.172 -5.719 1.00 98.06 105 LEU A N 1
ATOM 831 C CA . LEU A 1 105 ? -4.332 -7.403 -4.565 1.00 98.06 105 LEU A CA 1
ATOM 832 C C . LEU A 1 105 ? -4.865 -5.963 -4.565 1.00 98.06 105 LEU A C 1
ATOM 834 O O . LEU A 1 105 ? -5.455 -5.509 -3.580 1.00 98.06 105 LEU A O 1
ATOM 838 N N . HIS A 1 106 ? -4.688 -5.253 -5.680 1.00 97.00 106 HIS A N 1
ATOM 839 C CA . HIS A 1 106 ? -5.082 -3.848 -5.803 1.00 97.00 106 HIS A CA 1
ATOM 840 C C . HIS A 1 106 ? -6.605 -3.675 -5.738 1.00 97.00 106 HIS A C 1
ATOM 842 O O . HIS A 1 106 ? -7.089 -2.706 -5.154 1.00 97.00 106 HIS A O 1
ATOM 848 N N . SER A 1 107 ? -7.368 -4.637 -6.263 1.00 96.44 107 SER A N 1
ATOM 849 C CA . SER A 1 107 ? -8.834 -4.588 -6.259 1.00 96.44 107 SER A CA 1
ATOM 850 C C . SER A 1 107 ? -9.434 -4.750 -4.862 1.00 96.44 107 SER A C 1
ATOM 852 O O . SER A 1 107 ? -10.492 -4.189 -4.580 1.00 96.44 107 SER A O 1
ATOM 854 N N . ILE A 1 108 ? -8.778 -5.500 -3.969 1.00 98.06 108 ILE A N 1
ATOM 855 C CA . ILE A 1 108 ? -9.337 -5.820 -2.646 1.00 98.06 108 ILE A CA 1
ATOM 856 C C . ILE A 1 108 ? -8.781 -4.964 -1.502 1.00 98.06 108 ILE A C 1
ATOM 858 O O . ILE A 1 108 ? -9.439 -4.855 -0.463 1.00 98.06 108 ILE A O 1
ATOM 862 N N . LEU A 1 109 ? -7.602 -4.348 -1.666 1.00 98.44 109 LEU A N 1
ATOM 863 C CA . LEU A 1 109 ? -6.907 -3.623 -0.595 1.00 98.44 109 LEU A CA 1
ATOM 864 C C . LEU A 1 109 ? -7.769 -2.497 -0.002 1.00 98.44 109 LEU A C 1
ATOM 866 O O . LEU A 1 109 ? -8.007 -2.471 1.209 1.00 98.44 109 LEU A O 1
ATOM 870 N N . ILE A 1 110 ? -8.281 -1.595 -0.848 1.00 97.81 110 ILE A N 1
ATOM 871 C CA . ILE A 1 110 ? -9.122 -0.473 -0.402 1.00 97.81 110 ILE A CA 1
ATOM 872 C C . ILE A 1 110 ? -10.451 -0.974 0.194 1.00 97.81 110 ILE A C 1
ATOM 874 O O . ILE A 1 110 ? -10.751 -0.579 1.324 1.00 97.81 110 ILE A O 1
ATOM 878 N N . PRO A 1 111 ? -11.239 -1.852 -0.469 1.00 97.75 111 PRO A N 1
ATOM 879 C CA . PRO A 1 111 ? -12.490 -2.358 0.103 1.00 97.75 111 PRO A CA 1
ATOM 880 C C . PRO A 1 111 ? -12.326 -3.018 1.475 1.00 97.75 111 PRO A C 1
ATOM 882 O O . PRO A 1 111 ? -13.116 -2.757 2.386 1.00 97.75 111 PRO A O 1
ATOM 885 N N . ILE A 1 112 ? -11.286 -3.837 1.660 1.00 98.44 112 ILE A N 1
ATOM 886 C CA . ILE A 1 112 ? -11.040 -4.520 2.935 1.00 98.44 112 ILE A CA 1
ATOM 887 C C . ILE A 1 112 ? -10.612 -3.525 4.019 1.00 98.44 112 ILE A C 1
ATOM 889 O O . ILE A 1 112 ? -11.141 -3.575 5.134 1.00 98.44 112 ILE A O 1
ATOM 893 N N . ALA A 1 113 ? -9.710 -2.587 3.715 1.00 98.12 113 ALA A N 1
ATOM 894 C CA . ALA A 1 113 ? -9.295 -1.560 4.672 1.00 98.12 113 ALA A CA 1
ATOM 895 C C . ALA A 1 113 ? -10.454 -0.611 5.041 1.00 98.12 113 ALA A C 1
ATOM 897 O O . ALA A 1 113 ? -10.605 -0.214 6.205 1.00 98.12 113 ALA A O 1
ATOM 898 N N . PHE A 1 114 ? -11.329 -0.306 4.079 1.00 96.81 114 PHE A N 1
ATOM 899 C CA . PHE A 1 114 ? -12.558 0.452 4.296 1.00 96.81 114 PHE A CA 1
ATOM 900 C C . PHE A 1 114 ? -13.518 -0.302 5.217 1.00 96.81 114 PHE A C 1
ATOM 902 O O . PHE A 1 114 ? -13.973 0.254 6.218 1.00 96.81 114 PHE A O 1
ATOM 909 N N . TYR A 1 115 ? -13.775 -1.584 4.943 1.00 96.19 115 TYR A N 1
ATOM 910 C CA . TYR A 1 115 ? -14.605 -2.431 5.799 1.00 96.19 115 TYR A CA 1
ATOM 911 C C . TYR A 1 115 ? -14.038 -2.534 7.222 1.00 96.19 115 TYR A C 1
ATOM 913 O O . TYR A 1 115 ? -14.770 -2.373 8.201 1.00 96.19 115 TYR A O 1
ATOM 921 N N . GLY A 1 116 ? -12.724 -2.727 7.357 1.00 96.12 116 GLY A N 1
ATOM 922 C CA . GLY A 1 116 ? -12.042 -2.746 8.649 1.00 96.12 116 GLY A CA 1
ATOM 923 C C . GLY A 1 116 ? -12.222 -1.441 9.429 1.00 96.12 116 GLY A C 1
ATOM 924 O O . GLY A 1 116 ? -12.584 -1.472 10.607 1.00 96.12 116 GLY A O 1
ATOM 925 N N . THR A 1 117 ? -12.068 -0.300 8.754 1.00 94.81 117 THR A N 1
ATOM 926 C CA . THR A 1 117 ? -12.317 1.036 9.321 1.00 94.81 117 THR A CA 1
ATOM 927 C C . THR A 1 117 ? -13.784 1.229 9.712 1.00 94.81 117 THR A C 1
ATOM 929 O O . THR A 1 117 ? -14.079 1.748 10.785 1.00 94.81 117 THR A O 1
ATOM 932 N N . TYR A 1 118 ? -14.730 0.751 8.903 1.00 92.81 118 TYR A N 1
ATOM 933 C CA . TYR A 1 118 ? -16.158 0.799 9.221 1.00 92.81 118 TYR A CA 1
ATOM 934 C C . TYR A 1 118 ? -16.514 0.009 10.485 1.00 92.81 118 TYR A C 1
ATOM 936 O O . TYR A 1 118 ? -17.280 0.484 11.335 1.00 92.81 118 TYR A O 1
ATOM 944 N N . VAL A 1 119 ? -15.945 -1.188 10.641 1.00 92.94 119 VAL A N 1
ATOM 945 C CA . VAL A 1 119 ? -16.242 -2.047 11.791 1.00 92.94 119 VAL A CA 1
ATOM 946 C C . VAL A 1 119 ? -15.536 -1.569 13.062 1.00 92.94 119 VAL A C 1
ATOM 948 O O . VAL A 1 119 ? -16.168 -1.572 14.119 1.00 92.94 119 VAL A O 1
ATOM 951 N N . LEU A 1 120 ? -14.262 -1.167 12.981 1.00 92.25 120 LEU A N 1
ATOM 952 C CA . LEU A 1 120 ? -13.422 -0.835 14.147 1.00 92.25 120 LEU A CA 1
ATOM 953 C C . LEU A 1 120 ? -13.309 0.670 14.441 1.00 92.25 120 LEU A C 1
ATOM 955 O O . LEU A 1 120 ? -12.734 1.061 15.458 1.00 92.25 120 LEU A O 1
ATOM 959 N N . GLY A 1 121 ? -13.875 1.512 13.581 1.00 90.56 121 GLY A N 1
ATOM 960 C CA . GLY A 1 121 ? -13.853 2.961 13.713 1.00 90.56 121 GLY A CA 1
ATOM 961 C C . GLY A 1 121 ? -12.577 3.608 13.178 1.00 90.56 121 GLY A C 1
ATOM 962 O O . GLY A 1 121 ? -11.681 2.962 12.627 1.00 90.56 121 GLY A O 1
ATOM 963 N N . PHE A 1 122 ? -12.521 4.924 13.350 1.00 89.88 122 PHE A N 1
ATOM 964 C CA . PHE A 1 122 ? -11.421 5.768 12.906 1.00 89.88 122 PHE A CA 1
ATOM 965 C C . PHE A 1 122 ? -10.598 6.247 14.104 1.00 89.88 122 PHE A C 1
ATOM 967 O O . PHE A 1 122 ? -11.150 6.549 15.159 1.00 89.88 122 PHE A O 1
ATOM 974 N N . SER A 1 123 ? -9.280 6.339 13.948 1.00 90.88 123 SER A N 1
ATOM 975 C CA . SER A 1 123 ? -8.363 6.789 14.995 1.00 90.88 123 SER A CA 1
ATOM 976 C C . SER A 1 123 ? -7.511 7.957 14.521 1.00 90.88 123 SER A C 1
ATOM 978 O O . SER A 1 123 ? -6.862 7.871 13.481 1.00 90.88 123 SER A O 1
ATOM 980 N N . LYS A 1 124 ? -7.413 9.019 15.333 1.00 87.75 124 LYS A N 1
ATOM 981 C CA . LYS A 1 124 ? -6.522 10.169 15.070 1.00 87.75 124 LYS A CA 1
ATOM 982 C C . LYS A 1 124 ? -5.045 9.767 14.989 1.00 87.75 124 LYS A C 1
ATOM 984 O O . LYS A 1 124 ? -4.274 10.396 14.275 1.00 87.75 124 LYS A O 1
ATOM 989 N N . LYS A 1 125 ? -4.654 8.696 15.694 1.00 93.69 125 LYS A N 1
ATOM 990 C CA . LYS A 1 125 ? -3.271 8.186 15.712 1.00 93.69 125 LYS A CA 1
ATOM 991 C C . LYS A 1 125 ? -2.844 7.592 14.368 1.00 93.69 125 LYS A C 1
ATOM 993 O O . LYS A 1 125 ? -1.653 7.416 14.141 1.00 93.69 125 LYS A O 1
ATOM 998 N N . SER A 1 126 ? -3.801 7.282 13.491 1.00 95.06 126 SER A N 1
ATOM 999 C CA . SER A 1 126 ? -3.525 6.667 12.193 1.00 95.06 126 SER A CA 1
ATOM 1000 C C . SER A 1 126 ? -2.678 7.551 11.283 1.00 95.06 126 SER A C 1
ATOM 1002 O O . SER A 1 126 ? -1.790 7.028 10.621 1.00 95.06 126 SER A O 1
ATOM 1004 N N . PHE A 1 127 ? -2.872 8.876 11.317 1.00 94.31 127 PHE A N 1
ATOM 1005 C CA . PHE A 1 127 ? -2.063 9.812 10.535 1.00 94.31 127 PHE A CA 1
ATOM 1006 C C . PHE A 1 127 ? -0.586 9.749 10.927 1.00 94.31 127 PHE A C 1
ATOM 1008 O O . PHE A 1 127 ? 0.267 9.460 10.093 1.00 94.31 127 PHE A O 1
ATOM 1015 N N . LEU A 1 128 ? -0.293 9.922 12.220 1.00 95.31 128 LEU A N 1
ATOM 1016 C CA . LEU A 1 128 ? 1.076 9.836 12.731 1.00 95.31 128 LEU A CA 1
ATOM 1017 C C . LEU A 1 128 ? 1.694 8.460 12.448 1.00 95.31 128 LEU A C 1
ATOM 1019 O O . LEU A 1 128 ? 2.840 8.378 12.017 1.00 95.31 128 LEU A O 1
ATOM 1023 N N . PHE A 1 129 ? 0.922 7.387 12.640 1.00 96.94 129 PHE A N 1
ATOM 1024 C CA . PHE A 1 129 ? 1.376 6.034 12.336 1.00 96.94 129 PHE A CA 1
ATOM 1025 C C . PHE A 1 129 ? 1.746 5.875 10.856 1.00 96.94 129 PHE A C 1
ATOM 1027 O O . PHE A 1 129 ? 2.794 5.312 10.560 1.00 96.94 129 PHE A O 1
ATOM 1034 N N . ALA A 1 130 ? 0.946 6.406 9.927 1.00 96.19 130 ALA A N 1
ATOM 1035 C CA . ALA A 1 130 ? 1.265 6.341 8.506 1.00 96.19 130 ALA A CA 1
ATOM 1036 C C . ALA A 1 130 ? 2.525 7.131 8.145 1.00 96.19 130 ALA A C 1
ATOM 1038 O O . ALA A 1 130 ? 3.354 6.627 7.393 1.00 96.19 130 ALA A O 1
ATOM 1039 N N . ILE A 1 131 ? 2.695 8.338 8.691 1.00 95.12 131 ILE A N 1
ATOM 1040 C CA . ILE A 1 131 ? 3.901 9.142 8.452 1.00 95.12 131 ILE A CA 1
ATOM 1041 C C . ILE A 1 131 ? 5.147 8.391 8.920 1.00 95.12 131 ILE A C 1
ATOM 1043 O O . ILE A 1 131 ? 6.120 8.299 8.176 1.00 95.12 131 ILE A O 1
ATOM 1047 N N . ILE A 1 132 ? 5.102 7.800 10.114 1.00 96.25 132 ILE A N 1
ATOM 1048 C CA . ILE A 1 132 ? 6.225 7.033 10.654 1.00 96.25 132 ILE A CA 1
ATOM 1049 C C . ILE A 1 132 ? 6.478 5.784 9.801 1.00 96.25 132 ILE A C 1
ATOM 1051 O O . ILE A 1 132 ? 7.574 5.595 9.283 1.00 96.25 132 ILE A O 1
ATOM 1055 N N . ILE A 1 133 ? 5.472 4.934 9.613 1.00 97.69 133 ILE A N 1
ATOM 1056 C CA . ILE A 1 133 ? 5.668 3.634 8.965 1.00 97.69 133 ILE A CA 1
ATOM 1057 C C . ILE A 1 133 ? 5.971 3.769 7.474 1.00 97.69 133 ILE A C 1
ATOM 1059 O O . ILE A 1 133 ? 6.901 3.131 6.989 1.00 97.69 133 ILE A O 1
ATOM 1063 N N . TYR A 1 134 ? 5.229 4.594 6.739 1.00 95.88 134 TYR A N 1
ATOM 1064 C CA . TYR A 1 134 ? 5.438 4.733 5.301 1.00 95.88 134 TYR A CA 1
ATOM 1065 C C . TYR A 1 134 ? 6.524 5.754 4.980 1.00 95.88 134 TYR A C 1
ATOM 1067 O O . TYR A 1 134 ? 7.422 5.458 4.201 1.00 95.88 134 TYR A O 1
ATOM 1075 N N . GLY A 1 135 ? 6.458 6.940 5.585 1.00 93.06 135 GLY A N 1
ATOM 1076 C CA . GLY A 1 135 ? 7.369 8.041 5.278 1.00 93.06 135 GLY A CA 1
ATOM 1077 C C . GLY A 1 135 ? 8.759 7.877 5.889 1.00 93.06 135 GLY A C 1
ATOM 1078 O O . GLY A 1 135 ? 9.744 8.091 5.196 1.00 93.06 135 GLY A O 1
ATOM 1079 N N . VAL A 1 136 ? 8.854 7.492 7.165 1.00 95.00 136 VAL A N 1
ATOM 1080 C CA . VAL A 1 136 ? 10.146 7.408 7.875 1.00 95.00 136 VAL A CA 1
ATOM 1081 C C . VAL A 1 136 ? 10.803 6.035 7.730 1.00 95.00 136 VAL A C 1
ATOM 1083 O O . VAL A 1 136 ? 12.027 5.959 7.685 1.00 95.00 136 VAL A O 1
ATOM 1086 N N . PHE A 1 137 ? 10.027 4.952 7.622 1.00 96.25 137 PHE A N 1
ATOM 1087 C CA . PHE A 1 137 ? 10.585 3.601 7.498 1.00 96.25 137 PHE A CA 1
ATOM 1088 C C . PHE A 1 137 ? 10.522 3.045 6.076 1.00 96.25 137 PHE A C 1
ATOM 1090 O O . PHE A 1 137 ? 11.570 2.819 5.474 1.00 96.25 137 PHE A O 1
ATOM 1097 N N . LEU A 1 138 ? 9.328 2.825 5.515 1.00 96.19 138 LEU A N 1
ATOM 1098 C CA . LEU A 1 138 ? 9.201 2.107 4.244 1.00 96.19 138 LEU A CA 1
ATOM 1099 C C . LEU A 1 138 ? 9.946 2.813 3.108 1.00 96.19 138 LEU A C 1
ATOM 1101 O O . LEU A 1 138 ? 10.696 2.158 2.388 1.00 96.19 138 LEU A O 1
ATOM 1105 N N . MET A 1 139 ? 9.768 4.129 2.942 1.00 93.88 139 MET A N 1
ATOM 1106 C CA . MET A 1 139 ? 10.398 4.860 1.837 1.00 93.88 139 MET A CA 1
ATOM 1107 C C . MET A 1 139 ? 11.933 4.899 1.947 1.00 93.88 139 MET A C 1
ATOM 1109 O O . MET A 1 139 ? 12.575 4.515 0.970 1.00 93.88 139 MET A O 1
ATOM 1113 N N . PRO A 1 140 ? 12.564 5.252 3.087 1.00 94.12 140 PRO A N 1
ATOM 1114 C CA . PRO A 1 140 ? 14.025 5.208 3.201 1.00 94.12 140 PRO A CA 1
ATOM 1115 C C . PRO A 1 140 ? 14.611 3.803 3.038 1.00 94.12 140 PRO A C 1
ATOM 1117 O O . PRO A 1 140 ? 15.644 3.642 2.386 1.00 94.12 140 PRO A O 1
ATOM 1120 N N . ILE A 1 141 ? 13.939 2.775 3.571 1.00 96.06 141 ILE A N 1
ATOM 1121 C CA . ILE A 1 141 ? 14.369 1.380 3.399 1.00 96.06 141 ILE A CA 1
ATOM 1122 C C . ILE A 1 141 ? 14.275 0.982 1.923 1.00 96.06 141 ILE A C 1
ATOM 1124 O O . ILE A 1 141 ? 15.225 0.423 1.382 1.00 96.06 141 ILE A O 1
ATOM 1128 N N . THR A 1 142 ? 13.176 1.330 1.246 1.00 95.38 142 THR A N 1
ATOM 1129 C CA . THR A 1 142 ? 13.021 1.097 -0.199 1.00 95.38 142 THR A CA 1
ATOM 1130 C C . THR A 1 142 ? 14.130 1.801 -0.975 1.00 95.38 142 THR A C 1
ATOM 1132 O O . THR A 1 142 ? 14.791 1.162 -1.785 1.00 95.38 142 THR A O 1
ATOM 1135 N N . TYR A 1 143 ? 14.400 3.078 -0.688 1.00 92.50 143 TYR A N 1
ATOM 1136 C CA . TYR A 1 143 ? 15.459 3.846 -1.352 1.00 92.50 143 TYR A CA 1
ATOM 1137 C C . TYR A 1 143 ? 16.830 3.182 -1.212 1.00 92.50 143 TYR A C 1
ATOM 1139 O O . TYR A 1 143 ? 17.611 3.161 -2.154 1.00 92.50 143 TYR A O 1
ATOM 1147 N N . SER A 1 144 ? 17.111 2.634 -0.030 1.00 93.81 144 SER A N 1
ATOM 1148 C CA . SER A 1 144 ? 18.418 2.061 0.297 1.00 93.81 144 SER A CA 1
ATOM 1149 C C . SER A 1 144 ? 18.618 0.653 -0.267 1.00 93.81 144 SER A C 1
ATOM 1151 O O . SER A 1 144 ? 19.752 0.253 -0.511 1.00 93.81 144 SER A O 1
ATOM 1153 N N . LEU A 1 145 ? 17.538 -0.117 -0.439 1.00 94.94 145 LEU A N 1
ATOM 1154 C CA . LEU A 1 145 ? 17.595 -1.538 -0.806 1.00 94.94 145 LEU A CA 1
ATOM 1155 C C . LEU A 1 145 ? 17.145 -1.835 -2.244 1.00 94.94 145 LEU A C 1
ATOM 1157 O O . LEU A 1 145 ? 17.235 -2.984 -2.687 1.00 94.94 145 LEU A O 1
ATOM 1161 N N . THR A 1 146 ? 16.638 -0.836 -2.970 1.00 92.62 146 THR A N 1
ATOM 1162 C CA . THR A 1 146 ? 16.166 -0.989 -4.352 1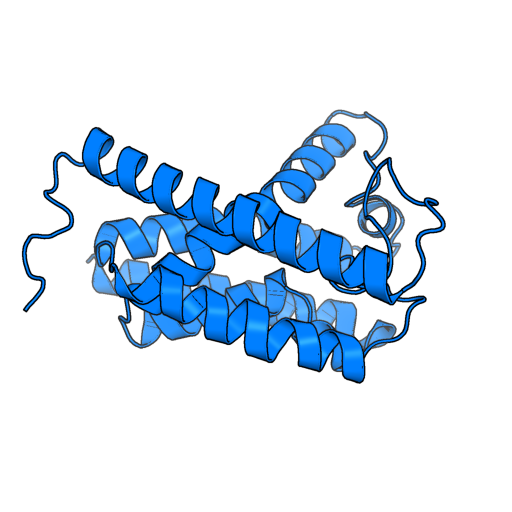.00 92.62 146 THR A CA 1
ATOM 1163 C C . THR A 1 146 ? 16.976 -0.139 -5.323 1.00 92.62 146 THR A C 1
ATOM 1165 O O . THR A 1 146 ? 17.548 0.887 -4.973 1.00 92.62 146 THR A O 1
ATOM 1168 N N . ASP A 1 147 ? 17.029 -0.600 -6.565 1.00 88.38 147 ASP A N 1
ATOM 1169 C CA . ASP A 1 147 ? 17.761 0.020 -7.656 1.00 88.38 147 ASP A CA 1
ATOM 1170 C C . ASP A 1 147 ? 16.859 0.959 -8.459 1.00 88.38 147 ASP A C 1
ATOM 1172 O O . ASP A 1 147 ? 15.669 0.699 -8.673 1.00 88.38 147 ASP A O 1
ATOM 1176 N N . ARG A 1 148 ? 17.464 2.015 -9.010 1.00 86.50 148 ARG A N 1
ATOM 1177 C CA . ARG A 1 148 ? 16.774 3.016 -9.838 1.00 86.50 148 ARG A CA 1
ATOM 1178 C C . ARG A 1 148 ? 16.016 2.417 -11.026 1.00 86.50 148 ARG A C 1
ATOM 1180 O O . ARG A 1 148 ? 14.994 2.972 -11.424 1.00 86.50 148 ARG A O 1
ATOM 1187 N N . ASN A 1 149 ? 16.499 1.297 -11.563 1.00 83.12 149 ASN A N 1
ATOM 1188 C CA . ASN A 1 149 ? 15.899 0.616 -12.711 1.00 83.12 149 ASN A CA 1
ATOM 1189 C C . ASN A 1 149 ? 14.567 -0.066 -12.374 1.00 83.12 149 ASN A C 1
ATOM 1191 O O . ASN A 1 149 ? 13.701 -0.132 -13.238 1.00 83.12 149 ASN A O 1
ATOM 1195 N N . MET A 1 150 ? 14.381 -0.528 -11.133 1.00 83.31 150 MET A N 1
ATOM 1196 C CA . MET A 1 150 ? 13.100 -1.104 -10.695 1.00 83.31 150 MET A CA 1
ATOM 1197 C C . MET A 1 150 ? 12.088 -0.004 -10.367 1.00 83.31 150 MET A C 1
ATOM 1199 O O . MET A 1 150 ? 10.883 -0.215 -10.450 1.00 83.31 150 MET A O 1
ATOM 1203 N N . ASN A 1 151 ? 12.579 1.183 -9.986 1.00 87.19 151 ASN A N 1
ATOM 1204 C CA . ASN A 1 151 ? 11.773 2.344 -9.611 1.00 87.19 151 ASN A CA 1
ATOM 1205 C C . ASN A 1 151 ? 10.612 2.002 -8.660 1.00 87.19 151 ASN A C 1
ATOM 1207 O O . ASN A 1 151 ? 9.496 2.510 -8.806 1.00 87.19 151 ASN A O 1
ATOM 1211 N N . THR A 1 152 ? 10.883 1.125 -7.689 1.00 85.12 152 THR A N 1
ATOM 1212 C CA . THR A 1 152 ? 9.902 0.652 -6.714 1.00 85.12 152 THR A CA 1
ATOM 1213 C C . THR A 1 152 ? 9.229 1.842 -6.038 1.00 85.12 152 THR A C 1
ATOM 1215 O O . THR A 1 152 ? 9.894 2.785 -5.610 1.00 85.12 152 THR A O 1
ATOM 1218 N N . ASN A 1 153 ? 7.897 1.819 -5.963 1.00 90.38 153 ASN A N 1
ATOM 1219 C CA . ASN A 1 153 ? 7.087 2.902 -5.394 1.00 90.38 153 ASN A CA 1
ATOM 1220 C C . ASN A 1 153 ? 7.256 4.266 -6.093 1.00 90.38 153 ASN A C 1
ATOM 1222 O O . ASN A 1 153 ? 6.912 5.288 -5.512 1.00 90.38 153 ASN A O 1
ATOM 1226 N N . CYS A 1 154 ? 7.765 4.310 -7.331 1.00 88.81 154 CYS A N 1
ATOM 1227 C CA . CYS A 1 154 ? 8.039 5.558 -8.059 1.00 88.81 154 CYS A CA 1
ATOM 1228 C C . CYS A 1 154 ? 9.059 6.459 -7.343 1.00 88.81 154 CYS A C 1
ATOM 1230 O O . CYS A 1 154 ? 9.013 7.688 -7.440 1.00 88.81 154 CYS A O 1
ATOM 1232 N N . LEU A 1 155 ? 9.956 5.848 -6.572 1.00 89.81 155 LEU A N 1
ATOM 1233 C CA . LEU A 1 155 ? 10.816 6.548 -5.627 1.00 89.81 155 LEU A CA 1
ATOM 1234 C C . LEU A 1 155 ? 12.008 7.256 -6.276 1.00 89.81 155 LEU A C 1
ATOM 1236 O O . LEU A 1 155 ? 12.544 8.197 -5.697 1.00 89.81 155 LEU A O 1
ATOM 1240 N N . PHE A 1 156 ? 12.415 6.836 -7.474 1.00 87.44 156 PHE A N 1
ATOM 1241 C CA . PHE A 1 156 ? 13.544 7.437 -8.184 1.00 87.44 156 PHE A CA 1
ATOM 1242 C C . PHE A 1 156 ? 13.109 8.304 -9.363 1.00 87.44 156 PHE A C 1
ATOM 1244 O O . PHE A 1 156 ? 13.810 9.251 -9.713 1.00 87.44 156 PHE A O 1
ATOM 1251 N N . ASN A 1 157 ? 11.978 7.978 -9.993 1.00 85.50 157 ASN A N 1
ATOM 1252 C CA . ASN A 1 157 ? 11.404 8.733 -11.103 1.00 85.50 157 ASN A CA 1
ATOM 1253 C C . ASN A 1 157 ? 9.866 8.614 -11.088 1.00 85.50 157 ASN A C 1
ATOM 1255 O O . ASN A 1 157 ? 9.310 7.648 -10.560 1.00 85.50 157 ASN A O 1
ATOM 1259 N N . THR A 1 158 ? 9.164 9.578 -11.685 1.00 83.69 158 THR A N 1
ATOM 1260 C CA . THR A 1 158 ? 7.694 9.592 -11.760 1.00 83.69 158 THR A CA 1
ATOM 1261 C C . THR A 1 158 ? 7.159 8.342 -12.460 1.00 83.69 158 THR A C 1
ATOM 1263 O O . THR A 1 158 ? 7.706 7.928 -13.477 1.00 83.69 158 THR A O 1
ATOM 1266 N N . CYS A 1 159 ? 6.076 7.750 -11.948 1.00 83.88 159 CYS A N 1
ATOM 1267 C CA . CYS A 1 159 ? 5.328 6.708 -12.662 1.00 83.88 159 CYS A CA 1
ATOM 1268 C C . CYS A 1 159 ? 4.274 7.305 -13.605 1.00 83.88 159 CYS A C 1
ATOM 1270 O O . CYS A 1 159 ? 3.892 8.471 -13.468 1.00 83.88 159 CYS A O 1
ATOM 1272 N N . GLY A 1 160 ? 3.781 6.481 -14.533 1.00 82.50 160 GLY A N 1
ATOM 1273 C CA . GLY A 1 160 ? 2.733 6.859 -15.477 1.00 82.50 160 GLY A CA 1
ATOM 1274 C C . GLY A 1 160 ? 3.225 7.761 -16.612 1.00 82.50 160 GLY A C 1
ATOM 1275 O O . GLY A 1 160 ? 4.405 7.764 -16.964 1.00 82.50 160 GLY A O 1
ATOM 1276 N N . LEU A 1 161 ? 2.308 8.563 -17.158 1.00 66.06 161 LEU A N 1
ATOM 1277 C CA . LEU A 1 161 ? 2.508 9.428 -18.334 1.00 66.06 161 LEU A CA 1
ATOM 1278 C C . LEU A 1 161 ? 3.612 10.495 -18.199 1.00 66.06 161 LEU A C 1
ATOM 1280 O O . LEU A 1 161 ? 3.970 11.132 -19.184 1.00 66.06 161 LEU A O 1
ATOM 1284 N N . LEU A 1 162 ? 4.140 10.723 -16.993 1.00 68.56 162 LEU A N 1
ATOM 1285 C CA . LEU A 1 162 ? 5.150 11.751 -16.717 1.00 68.56 162 LEU A CA 1
ATOM 1286 C C . LEU A 1 162 ? 6.567 11.178 -16.542 1.00 68.56 162 LEU A C 1
ATOM 1288 O O . LEU A 1 162 ? 7.427 11.861 -15.978 1.00 68.56 162 LEU A O 1
ATOM 1292 N N . GLN A 1 163 ? 6.829 9.937 -16.966 1.00 66.31 163 GLN A N 1
ATOM 1293 C CA . GLN A 1 163 ? 8.187 9.378 -16.983 1.00 66.31 163 GLN A CA 1
ATOM 1294 C C . GLN A 1 163 ? 9.118 10.245 -17.852 1.00 66.31 163 GLN A C 1
ATOM 1296 O O . GLN A 1 163 ? 8.798 10.542 -18.999 1.00 66.31 163 GLN A O 1
ATOM 1301 N N . GLY A 1 164 ? 10.273 10.655 -17.309 1.00 61.56 164 GLY A N 1
ATOM 1302 C CA . GLY A 1 164 ? 11.331 11.329 -18.081 1.00 61.56 164 GLY A CA 1
ATOM 1303 C C . GLY A 1 164 ? 11.724 12.748 -17.652 1.00 61.56 164 GLY A C 1
ATOM 1304 O O . GLY A 1 164 ? 12.603 13.332 -18.279 1.00 61.56 164 GLY A O 1
ATOM 1305 N N . ARG A 1 165 ? 11.151 13.325 -16.582 1.00 61.19 165 ARG A N 1
ATOM 1306 C CA . ARG A 1 165 ? 11.672 14.596 -16.037 1.00 61.19 165 ARG A CA 1
ATOM 1307 C C . ARG A 1 165 ? 13.021 14.388 -15.345 1.00 61.19 165 ARG A C 1
ATOM 1309 O O . ARG A 1 165 ? 13.119 13.654 -14.365 1.00 61.19 165 ARG A O 1
ATOM 1316 N N . THR A 1 166 ? 14.048 15.080 -15.831 1.00 64.62 166 THR A N 1
ATOM 1317 C CA . THR A 1 166 ? 15.399 15.102 -15.258 1.00 64.62 166 THR A CA 1
ATOM 1318 C C . THR A 1 166 ? 15.495 16.152 -14.151 1.00 64.62 166 THR A C 1
ATOM 1320 O O . THR A 1 166 ? 16.036 17.237 -14.347 1.00 64.62 166 THR A O 1
ATOM 1323 N N . GLU A 1 167 ? 14.934 15.848 -12.985 1.00 76.62 167 GLU A N 1
ATOM 1324 C CA . GLU A 1 167 ? 15.238 16.589 -11.755 1.00 76.62 167 GLU A CA 1
ATOM 1325 C C . GLU A 1 167 ? 16.524 16.028 -11.124 1.00 76.62 167 GLU A C 1
ATOM 1327 O O . GLU A 1 167 ? 16.876 14.862 -11.330 1.00 76.62 167 GLU A O 1
ATOM 1332 N N . SER A 1 168 ? 17.245 16.843 -10.346 1.00 86.12 168 SER A N 1
ATOM 1333 C CA . SER A 1 168 ? 18.335 16.307 -9.525 1.00 86.12 168 SER A CA 1
ATOM 1334 C C . SER A 1 168 ? 17.757 15.345 -8.470 1.00 86.12 168 SER A C 1
ATOM 1336 O O . SER A 1 168 ? 16.633 15.564 -8.008 1.00 86.12 168 SER A O 1
ATOM 1338 N N . PRO A 1 169 ? 18.490 1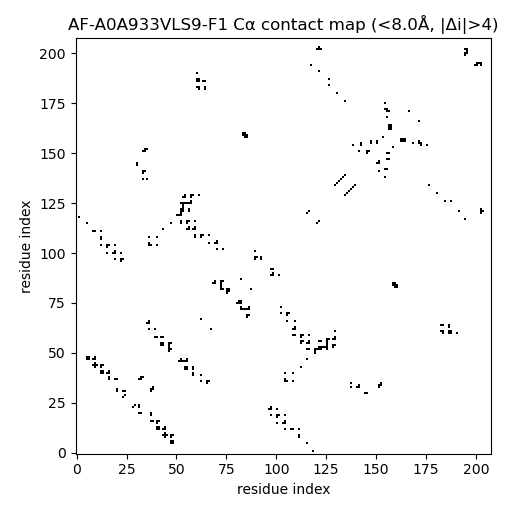4.293 -8.048 1.00 84.12 169 PRO A N 1
ATOM 1339 C CA . PRO A 1 169 ? 17.947 13.277 -7.140 1.00 84.12 169 PRO A CA 1
ATOM 1340 C C . PRO A 1 169 ? 17.362 13.847 -5.841 1.00 84.12 169 PRO A C 1
ATOM 1342 O O . PRO A 1 169 ? 16.301 13.418 -5.397 1.00 84.12 169 PRO A O 1
ATOM 1345 N N . LEU A 1 170 ? 18.015 14.859 -5.260 1.00 87.06 170 LEU A N 1
ATOM 1346 C CA . LEU A 1 170 ? 17.547 15.505 -4.034 1.00 87.06 170 LEU A CA 1
ATOM 1347 C C . LEU A 1 170 ? 16.245 16.287 -4.252 1.00 87.06 170 LEU A C 1
ATOM 1349 O O . LEU A 1 170 ? 15.332 16.189 -3.436 1.00 87.06 170 LEU A O 1
ATOM 1353 N N . VAL A 1 171 ? 16.143 17.042 -5.351 1.00 88.75 171 VAL A N 1
ATOM 1354 C CA . VAL A 1 171 ? 14.931 17.809 -5.682 1.00 88.75 171 VAL A CA 1
ATOM 1355 C C . VAL A 1 171 ? 13.764 16.863 -5.946 1.00 88.75 171 VAL A C 1
ATOM 1357 O O . VAL A 1 171 ? 12.682 17.070 -5.398 1.00 88.75 171 VAL A O 1
ATOM 1360 N N . TYR A 1 172 ? 14.008 15.778 -6.688 1.00 88.56 172 TYR A N 1
ATOM 1361 C CA . TYR A 1 172 ? 13.005 14.746 -6.918 1.00 88.56 172 TYR A CA 1
ATOM 1362 C C . TYR A 1 172 ? 12.505 14.154 -5.598 1.00 88.56 172 TYR A C 1
ATOM 1364 O O . TYR A 1 172 ? 11.299 14.080 -5.374 1.00 88.56 172 TYR A O 1
ATOM 1372 N N . LEU A 1 173 ? 13.420 13.788 -4.695 1.00 87.75 173 LEU A N 1
ATOM 1373 C CA . LEU A 1 173 ? 13.077 13.199 -3.404 1.00 87.75 173 LEU A CA 1
ATOM 1374 C C . LEU A 1 173 ? 12.266 14.169 -2.528 1.00 87.75 173 LEU A C 1
ATOM 1376 O O . LEU A 1 173 ? 11.267 13.770 -1.930 1.00 87.75 173 LEU A O 1
ATOM 1380 N N . LEU A 1 174 ? 12.633 15.454 -2.494 1.00 91.00 174 LEU A N 1
ATOM 1381 C CA . LEU A 1 174 ? 11.871 16.485 -1.781 1.00 91.00 174 LEU A CA 1
ATOM 1382 C C . LEU A 1 174 ? 10.463 16.655 -2.362 1.00 91.00 174 LEU A C 1
ATOM 1384 O O . LEU A 1 174 ? 9.485 16.685 -1.612 1.00 91.00 174 LEU A O 1
ATOM 1388 N N . HIS A 1 175 ? 10.340 16.719 -3.690 1.00 90.25 175 HIS A N 1
ATOM 1389 C CA . HIS A 1 175 ? 9.040 16.764 -4.355 1.00 90.25 175 HIS A CA 1
ATOM 1390 C C . HIS A 1 175 ? 8.224 15.486 -4.152 1.00 90.25 175 HIS A C 1
ATOM 1392 O O . HIS A 1 175 ? 6.996 15.541 -4.124 1.00 90.25 175 HIS A O 1
ATOM 1398 N N . TYR A 1 176 ? 8.882 14.334 -4.063 1.00 90.06 176 TYR A N 1
ATOM 1399 C CA . TYR A 1 176 ? 8.245 13.052 -3.809 1.00 90.06 176 TYR A CA 1
ATOM 1400 C C . TYR A 1 176 ? 7.632 13.046 -2.407 1.00 90.06 176 TYR A C 1
ATOM 1402 O O . TYR A 1 176 ? 6.423 12.858 -2.275 1.00 90.06 176 TYR A O 1
ATOM 1410 N N . TYR A 1 177 ? 8.416 13.359 -1.369 1.00 92.38 177 TYR A N 1
ATOM 1411 C CA . TYR A 1 177 ? 7.916 13.415 0.007 1.00 92.38 177 TYR A CA 1
ATOM 1412 C C . TYR A 1 177 ? 6.828 14.473 0.202 1.00 92.38 177 TYR A C 1
ATOM 1414 O O . TYR A 1 177 ? 5.846 14.203 0.893 1.00 92.38 177 TYR A O 1
ATOM 1422 N N . SER A 1 178 ? 6.952 15.650 -0.419 1.00 92.25 178 SER A N 1
ATOM 1423 C CA . SER A 1 178 ? 5.930 16.697 -0.304 1.00 92.25 178 SER A CA 1
ATOM 1424 C C . SER A 1 178 ? 4.609 16.290 -0.961 1.00 92.25 178 SER A C 1
ATOM 1426 O O . SER A 1 178 ? 3.547 16.455 -0.355 1.00 92.25 178 SER A O 1
ATOM 1428 N N . ARG A 1 179 ? 4.658 15.678 -2.155 1.00 90.56 179 ARG A N 1
ATOM 1429 C CA . ARG A 1 179 ? 3.478 15.119 -2.832 1.00 90.56 179 ARG A CA 1
ATOM 1430 C C . ARG A 1 179 ? 2.847 13.997 -2.017 1.00 90.56 179 ARG A C 1
ATOM 1432 O O . ARG A 1 179 ? 1.638 14.023 -1.807 1.00 90.56 179 ARG A O 1
ATOM 1439 N N . TYR A 1 180 ? 3.646 13.057 -1.512 1.00 89.69 180 TYR A N 1
ATOM 1440 C CA . TYR A 1 180 ? 3.162 11.973 -0.654 1.00 89.69 180 TYR A CA 1
ATOM 1441 C C . TYR A 1 180 ? 2.480 12.506 0.603 1.00 89.69 180 TYR A C 1
ATOM 1443 O O . TYR A 1 180 ? 1.369 12.089 0.924 1.00 89.69 180 TYR A O 1
ATOM 1451 N N . PHE A 1 181 ? 3.102 13.470 1.281 1.00 93.00 181 PHE A N 1
ATOM 1452 C CA . PHE A 1 181 ? 2.522 14.101 2.459 1.00 93.00 181 PHE A CA 1
ATOM 1453 C C . PHE A 1 181 ? 1.184 14.775 2.138 1.00 93.00 181 PHE A C 1
ATOM 1455 O O . PHE A 1 181 ? 0.200 14.550 2.841 1.00 93.00 181 PHE A O 1
ATOM 1462 N N . LEU A 1 182 ? 1.110 15.549 1.051 1.00 94.38 182 LEU A N 1
ATOM 1463 C CA . LEU A 1 182 ? -0.123 16.219 0.636 1.00 94.38 182 LEU A CA 1
ATOM 1464 C C . LEU A 1 182 ? -1.229 15.219 0.264 1.00 94.38 182 LEU A C 1
ATOM 1466 O O . LEU A 1 182 ? -2.375 15.381 0.689 1.00 94.38 182 LEU A O 1
ATOM 1470 N N . LEU A 1 183 ? -0.899 14.168 -0.488 1.00 92.88 183 LEU A N 1
ATOM 1471 C CA . LEU A 1 183 ? -1.840 13.111 -0.870 1.00 92.88 183 LEU A CA 1
ATOM 1472 C C . LEU A 1 183 ? -2.349 12.336 0.352 1.00 92.88 183 LEU A C 1
ATOM 1474 O O . LEU A 1 183 ? -3.543 12.062 0.462 1.00 92.88 183 LEU A O 1
ATOM 1478 N N . PHE A 1 184 ? -1.476 12.030 1.311 1.00 93.00 184 PHE A N 1
ATOM 1479 C CA . PHE A 1 184 ? -1.871 11.351 2.545 1.00 93.00 184 PHE A CA 1
ATOM 1480 C C . PHE A 1 184 ? -2.722 12.251 3.438 1.00 93.00 184 PHE A C 1
ATOM 1482 O O . PHE A 1 184 ? -3.727 11.788 3.970 1.00 93.00 184 PHE A O 1
ATOM 1489 N N . CYS A 1 185 ? -2.382 13.537 3.562 1.00 93.62 185 CYS A N 1
ATOM 1490 C CA . CYS A 1 185 ? -3.201 14.523 4.266 1.00 93.62 185 CYS A CA 1
ATOM 1491 C C . CYS A 1 185 ? -4.601 14.614 3.655 1.00 93.62 185 CYS A C 1
ATOM 1493 O O . CYS A 1 185 ? -5.599 14.422 4.349 1.00 93.62 185 CYS A O 1
ATOM 1495 N N . THR A 1 186 ? -4.684 14.874 2.350 1.00 94.38 186 THR A N 1
ATOM 1496 C CA . THR A 1 186 ? -5.963 15.020 1.640 1.00 94.38 186 THR A CA 1
ATOM 1497 C C . THR A 1 186 ? -6.802 13.751 1.732 1.00 94.38 186 THR A C 1
ATOM 1499 O O . THR A 1 186 ? -7.984 13.833 2.067 1.00 94.38 186 THR A O 1
ATOM 1502 N N . SER A 1 187 ? -6.201 12.573 1.549 1.00 94.56 187 SER A N 1
ATOM 1503 C CA . SER A 1 187 ? -6.918 11.309 1.709 1.00 94.56 187 SER A CA 1
ATOM 1504 C C . SER A 1 187 ? -7.342 11.047 3.156 1.00 94.56 187 SER A C 1
ATOM 1506 O O . SER A 1 187 ? -8.439 10.538 3.374 1.00 94.56 187 SER A O 1
ATOM 1508 N N . PHE A 1 188 ? -6.524 11.386 4.157 1.00 93.50 188 PHE A N 1
ATOM 1509 C CA . PHE A 1 188 ? -6.878 11.233 5.571 1.00 93.50 188 PHE A CA 1
ATOM 1510 C C . PHE A 1 188 ? -8.105 12.080 5.921 1.00 93.50 188 PHE A C 1
ATOM 1512 O O . PHE A 1 188 ? -9.080 11.562 6.474 1.00 93.50 188 PHE A O 1
ATOM 1519 N N . PHE A 1 189 ? -8.092 13.364 5.550 1.00 92.94 189 PHE A N 1
ATOM 1520 C CA . PHE A 1 189 ? -9.225 14.261 5.771 1.00 92.94 189 PHE A CA 1
ATOM 1521 C C . PHE A 1 189 ? -10.452 13.835 4.962 1.00 92.94 189 PHE A C 1
ATOM 1523 O O . PHE A 1 189 ? -11.553 13.818 5.508 1.00 92.94 189 PHE A O 1
ATOM 1530 N N . GLY A 1 190 ? -10.273 13.422 3.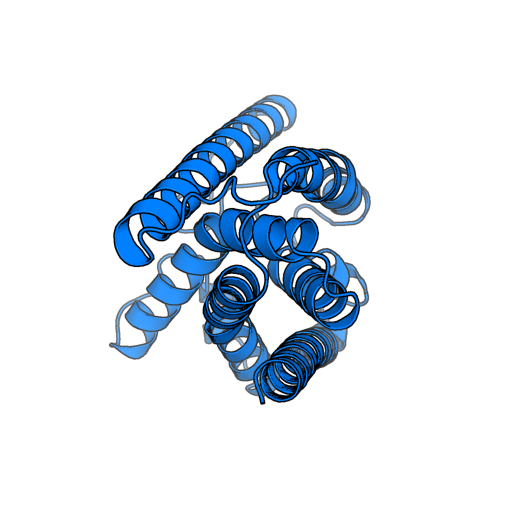704 1.00 92.31 190 GLY A N 1
ATOM 1531 C CA . GLY A 1 190 ? -11.352 12.929 2.849 1.00 92.31 190 GLY A CA 1
ATOM 1532 C C . GLY A 1 190 ? -12.049 11.704 3.440 1.00 92.31 190 GLY A C 1
ATOM 1533 O O . GLY A 1 190 ? -13.271 11.697 3.573 1.00 92.31 190 GLY A O 1
ATOM 1534 N N . VAL A 1 191 ? -11.282 10.705 3.891 1.00 91.62 191 VAL A N 1
ATOM 1535 C CA . VAL A 1 191 ? -11.823 9.526 4.586 1.00 91.62 191 VAL A CA 1
ATOM 1536 C C . VAL A 1 191 ? -12.528 9.939 5.877 1.00 91.62 191 VAL A C 1
ATOM 1538 O O . VAL A 1 191 ? -13.644 9.495 6.133 1.00 91.62 191 VAL A O 1
ATOM 1541 N N . MET A 1 192 ? -11.929 10.815 6.683 1.00 89.19 192 MET A N 1
ATOM 1542 C CA . MET A 1 192 ? -12.547 11.277 7.927 1.00 89.19 192 MET A CA 1
ATOM 1543 C C . MET A 1 192 ? -13.902 11.963 7.677 1.00 89.19 192 MET A C 1
ATOM 1545 O O . MET A 1 192 ? -14.883 11.651 8.355 1.00 89.19 192 MET A O 1
ATOM 1549 N N . VAL A 1 193 ? -13.978 12.868 6.697 1.00 89.06 193 VAL A N 1
ATOM 1550 C CA . VAL A 1 193 ? -15.220 13.554 6.307 1.00 89.06 193 VAL A CA 1
ATOM 1551 C C . VAL A 1 193 ? -16.244 12.555 5.780 1.00 89.06 193 VAL A C 1
ATOM 1553 O O . VAL A 1 193 ? -17.382 12.561 6.245 1.00 89.06 193 VAL A O 1
ATOM 1556 N N . LEU A 1 194 ? -15.839 11.654 4.881 1.00 89.50 194 LEU A N 1
ATOM 1557 C CA . LEU A 1 194 ? -16.700 10.621 4.308 1.00 89.50 194 LEU A CA 1
ATOM 1558 C C . LEU A 1 194 ? -17.335 9.749 5.397 1.00 89.50 194 LEU A C 1
ATOM 1560 O O . LEU A 1 194 ? -18.546 9.540 5.403 1.00 89.50 194 LEU A O 1
ATOM 1564 N N . PHE A 1 195 ? -16.536 9.271 6.351 1.00 85.94 195 PHE A N 1
ATOM 1565 C CA . PHE A 1 195 ? -17.035 8.430 7.435 1.00 85.94 195 PHE A CA 1
ATOM 1566 C C . PHE A 1 195 ? -17.936 9.200 8.412 1.00 85.94 195 PHE A C 1
ATOM 1568 O O . PHE A 1 195 ? -18.942 8.646 8.864 1.00 85.94 195 PHE A O 1
ATOM 1575 N N . ASN A 1 196 ? -17.622 10.465 8.718 1.00 84.00 196 ASN A N 1
ATOM 1576 C CA . ASN A 1 196 ? -18.487 11.323 9.535 1.00 84.00 196 ASN A CA 1
ATOM 1577 C C . ASN A 1 196 ? -19.837 11.573 8.842 1.00 84.00 196 ASN A C 1
ATOM 1579 O O . ASN A 1 196 ? -20.882 11.481 9.486 1.00 84.00 196 ASN A O 1
ATOM 1583 N N . TYR A 1 197 ? -19.815 11.846 7.535 1.00 85.31 197 TYR A N 1
ATOM 1584 C CA . TYR A 1 197 ? -21.002 12.132 6.734 1.00 85.31 197 TYR A CA 1
ATOM 1585 C C . TYR A 1 197 ? -21.897 10.899 6.565 1.00 85.31 197 TYR A C 1
ATOM 1587 O O . TYR A 1 197 ? -23.075 10.936 6.920 1.00 85.31 197 TYR A O 1
ATOM 1595 N N . ILE A 1 198 ? -21.337 9.784 6.081 1.00 81.50 198 ILE A N 1
ATOM 1596 C CA . ILE A 1 198 ? -22.106 8.574 5.757 1.00 81.50 198 ILE A CA 1
ATOM 1597 C C . ILE A 1 198 ? -22.650 7.913 7.019 1.00 81.50 198 ILE A C 1
ATOM 1599 O O . ILE A 1 198 ? -23.817 7.528 7.073 1.00 81.50 198 ILE A O 1
ATOM 1603 N N . PHE A 1 199 ? -21.818 7.754 8.048 1.00 74.81 199 PHE A N 1
ATOM 1604 C CA . PHE A 1 199 ? -22.201 6.924 9.188 1.00 74.81 199 PHE A CA 1
ATOM 1605 C C . PHE A 1 199 ? -22.832 7.715 10.328 1.00 74.81 199 PHE A C 1
ATOM 1607 O O . PHE A 1 199 ? -23.252 7.091 11.305 1.00 74.81 199 PHE A O 1
ATOM 1614 N N . LYS A 1 200 ? -22.878 9.059 10.239 1.00 66.81 200 LYS A N 1
ATOM 1615 C CA . LYS A 1 200 ? -23.318 9.976 11.315 1.00 66.81 200 LYS A CA 1
ATOM 1616 C C . LYS A 1 200 ? -22.747 9.596 12.687 1.00 66.81 200 LYS A C 1
ATOM 1618 O O . LYS A 1 200 ? -23.327 9.860 13.741 1.00 66.81 200 LYS A O 1
ATOM 1623 N N . ARG A 1 201 ? -21.607 8.908 12.683 1.00 63.31 201 ARG A N 1
ATOM 1624 C CA . ARG A 1 201 ? -20.881 8.521 13.877 1.00 63.31 201 ARG A CA 1
ATOM 1625 C C . ARG A 1 201 ? -20.003 9.710 14.182 1.00 63.31 201 ARG A C 1
ATOM 1627 O O . ARG A 1 201 ? -19.155 10.043 13.368 1.00 63.31 201 ARG A O 1
ATOM 1634 N N . ASN A 1 202 ? -20.163 10.311 15.358 1.00 57.69 202 ASN A N 1
ATOM 1635 C CA . ASN A 1 202 ? -19.081 11.103 15.930 1.00 57.69 202 ASN A CA 1
ATOM 1636 C C . ASN A 1 202 ? -17.881 10.154 16.030 1.00 57.69 202 ASN A C 1
ATOM 1638 O O . ASN A 1 202 ? -17.833 9.333 16.945 1.00 57.69 202 ASN A O 1
ATOM 1642 N N . LEU A 1 203 ? -16.947 10.222 15.074 1.00 56.25 203 LEU A N 1
ATOM 1643 C CA . LEU A 1 203 ? -15.765 9.348 14.998 1.00 56.25 203 LEU A CA 1
ATOM 1644 C C . LEU A 1 203 ? -14.833 9.501 16.216 1.00 56.25 203 LEU A C 1
ATOM 1646 O O . LEU A 1 203 ? -13.856 8.772 16.342 1.00 56.25 203 LEU A O 1
ATOM 1650 N N . PHE A 1 204 ? -15.171 10.407 17.138 1.00 54.53 204 PHE A N 1
ATOM 1651 C CA . PHE A 1 204 ? -14.542 10.598 18.443 1.00 54.53 204 PHE A CA 1
ATOM 1652 C C . PHE A 1 204 ? -15.288 9.955 19.623 1.00 54.53 204 PHE A C 1
ATOM 1654 O O . PHE A 1 204 ? -14.859 10.130 20.760 1.00 54.53 204 PHE A O 1
ATOM 1661 N N . ARG A 1 205 ? -16.383 9.210 19.408 1.00 45.22 205 ARG A N 1
ATOM 1662 C CA . ARG A 1 205 ? -17.043 8.455 20.488 1.00 45.22 205 ARG A CA 1
ATOM 1663 C C . ARG A 1 205 ? -16.117 7.332 20.963 1.00 45.22 205 ARG A C 1
ATOM 1665 O O . ARG A 1 205 ? -16.083 6.263 20.361 1.00 45.22 205 ARG A O 1
ATOM 1672 N N . GLY A 1 206 ? -15.373 7.602 22.034 1.00 45.41 206 GLY A N 1
ATOM 1673 C CA . GLY A 1 206 ? -14.499 6.642 22.710 1.00 45.41 206 GLY A CA 1
ATOM 1674 C C . GLY A 1 206 ? -12.998 6.871 22.531 1.00 45.41 206 GLY A C 1
ATOM 1675 O O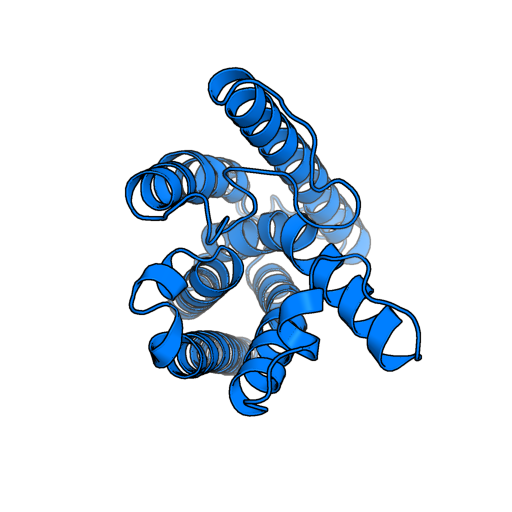 . GLY A 1 206 ? -12.233 5.943 22.776 1.00 45.41 206 GLY A O 1
ATOM 1676 N N . ALA A 1 207 ? -12.555 8.065 22.115 1.00 37.09 207 ALA A N 1
ATOM 1677 C CA . ALA A 1 207 ? -11.185 8.459 22.436 1.00 37.09 207 ALA A CA 1
ATOM 1678 C C . ALA A 1 207 ? -11.089 8.578 23.972 1.00 37.09 207 ALA A C 1
ATOM 1680 O O . ALA A 1 207 ? -11.878 9.349 24.523 1.00 37.09 207 ALA A O 1
ATOM 1681 N N . PRO A 1 208 ? -10.233 7.795 24.659 1.00 38.88 208 PRO A N 1
ATOM 1682 C CA . PRO A 1 208 ? -9.843 8.150 26.017 1.00 38.88 208 PRO A CA 1
ATOM 1683 C C . PRO A 1 208 ? -9.196 9.538 26.028 1.00 38.88 208 PRO A C 1
ATOM 1685 O O . PRO A 1 208 ? -8.577 9.910 24.996 1.00 38.88 208 PRO A O 1
#

Solvent-accessible surface area (backbone atoms only — not comparable to full-atom values): 11020 Å² total; per-residue (Å²): 110,73,70,56,58,45,49,51,47,20,50,53,36,34,48,31,26,54,47,30,42,59,52,41,31,86,82,54,40,78,57,46,62,61,28,61,66,41,38,36,24,46,47,28,18,50,17,48,74,70,68,36,29,33,46,16,37,21,35,29,26,51,41,48,75,63,39,50,61,39,55,52,28,52,52,38,38,75,73,74,44,76,59,56,44,69,43,42,67,49,79,70,50,83,55,60,59,44,39,50,27,50,52,51,35,58,68,43,48,54,61,46,24,48,51,49,24,69,74,64,36,63,45,84,62,6,58,61,49,34,47,46,52,46,62,64,40,45,47,53,52,36,64,74,76,53,56,72,89,73,29,65,81,41,66,72,49,58,66,29,84,58,56,80,75,88,61,57,71,68,59,45,44,52,54,48,54,52,50,51,51,51,46,35,51,53,31,43,53,49,50,52,50,51,49,36,65,76,65,69,41,68,68,64,79,78,68,130